Protein AF-A0A951NGR3-F1 (afdb_monomer_lite)

Structure (mmCIF, N/CA/C/O backbone):
data_AF-A0A951NGR3-F1
#
_entry.id   AF-A0A951NGR3-F1
#
loop_
_atom_site.group_PDB
_atom_site.id
_atom_site.type_symbol
_atom_site.label_atom_id
_atom_site.label_alt_id
_atom_site.label_comp_id
_atom_site.label_asym_id
_atom_site.label_entity_id
_atom_site.label_seq_id
_atom_site.pdbx_PDB_ins_code
_atom_site.Cartn_x
_atom_site.Cartn_y
_atom_site.Cartn_z
_atom_site.occupancy
_atom_site.B_iso_or_equiv
_atom_site.auth_seq_id
_atom_site.auth_comp_id
_atom_site.auth_asym_id
_atom_site.auth_atom_id
_atom_site.pdbx_PDB_model_num
ATOM 1 N N . MET A 1 1 ? -30.297 5.083 51.146 1.00 39.31 1 MET A N 1
ATOM 2 C CA . MET A 1 1 ? -30.382 5.710 49.810 1.00 39.31 1 MET A CA 1
ATOM 3 C C . MET A 1 1 ? -30.787 4.632 48.819 1.00 39.31 1 MET A C 1
ATOM 5 O O . MET A 1 1 ? -29.954 3.852 48.385 1.00 39.31 1 MET A O 1
ATOM 9 N N . THR A 1 2 ? -32.086 4.495 48.576 1.00 36.53 2 THR A N 1
ATOM 10 C CA . THR A 1 2 ? -32.673 3.501 47.672 1.00 36.53 2 THR A CA 1
ATOM 11 C C . THR A 1 2 ? -32.685 4.077 46.257 1.00 36.53 2 THR A C 1
ATOM 13 O O . THR A 1 2 ? -33.524 4.924 45.956 1.00 36.53 2 THR A O 1
ATOM 16 N N . SER A 1 3 ? -31.740 3.673 45.399 1.00 41.97 3 SER A N 1
ATOM 17 C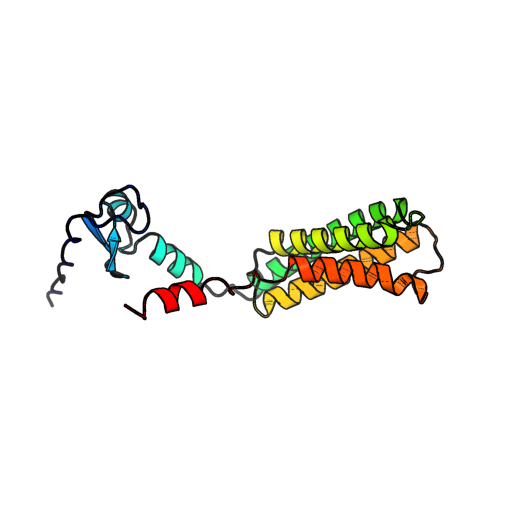 CA . SER A 1 3 ? -31.812 3.997 43.967 1.00 41.97 3 SER A CA 1
ATOM 18 C C . SER A 1 3 ? -33.031 3.317 43.362 1.00 41.97 3 SER A C 1
ATOM 20 O O . SER A 1 3 ? -33.087 2.095 43.243 1.00 41.97 3 SER A O 1
ATOM 22 N N . SER A 1 4 ? -34.005 4.143 42.996 1.00 40.91 4 SER A N 1
ATOM 23 C CA . SER A 1 4 ? -35.157 3.772 42.190 1.00 40.91 4 SER A CA 1
ATOM 24 C C . SER A 1 4 ? -34.655 3.308 40.821 1.00 40.91 4 SER A C 1
ATOM 26 O O . SER A 1 4 ? -34.171 4.114 40.025 1.00 40.91 4 SER A O 1
ATOM 28 N N . ALA A 1 5 ? -34.694 1.999 40.569 1.00 45.88 5 ALA A N 1
ATOM 29 C CA . ALA A 1 5 ? -34.447 1.443 39.248 1.00 45.88 5 ALA A CA 1
ATOM 30 C C . ALA A 1 5 ? -35.581 1.915 38.332 1.00 45.88 5 ALA A C 1
ATOM 32 O O . ALA A 1 5 ? -36.696 1.403 38.401 1.00 45.88 5 ALA A O 1
ATOM 33 N N . ALA A 1 6 ? -35.311 2.930 37.512 1.00 48.62 6 ALA A N 1
ATOM 34 C CA . ALA A 1 6 ? -36.227 3.354 36.468 1.00 48.62 6 ALA A CA 1
ATOM 35 C C . ALA A 1 6 ? -36.440 2.171 35.512 1.00 48.62 6 ALA A C 1
ATOM 37 O O . ALA A 1 6 ? -35.547 1.799 34.748 1.00 48.62 6 ALA A O 1
ATOM 38 N N . SER A 1 7 ? -37.611 1.542 35.601 1.00 51.31 7 SER A N 1
ATOM 39 C CA . SER A 1 7 ? -38.035 0.486 34.695 1.00 51.31 7 SER A CA 1
ATOM 40 C C . SER A 1 7 ? -38.104 1.066 33.285 1.00 51.31 7 SER A C 1
ATOM 42 O O . SER A 1 7 ? -38.897 1.958 32.984 1.00 51.31 7 SER A O 1
ATOM 44 N N . THR A 1 8 ? -37.214 0.594 32.414 1.00 56.66 8 THR A N 1
ATOM 45 C CA . THR A 1 8 ? -37.262 0.951 30.995 1.00 56.66 8 THR A CA 1
ATOM 46 C C . THR A 1 8 ? -38.559 0.377 30.420 1.00 56.66 8 THR A C 1
ATOM 48 O O . THR A 1 8 ? -38.853 -0.795 30.667 1.00 56.66 8 THR A O 1
ATOM 51 N N . PRO A 1 9 ? -39.373 1.173 29.704 1.00 59.56 9 PRO A N 1
ATOM 52 C CA . PRO A 1 9 ? -40.623 0.678 29.149 1.00 59.56 9 PRO A CA 1
ATOM 53 C C . PRO A 1 9 ? -40.347 -0.429 28.120 1.00 59.56 9 PRO A C 1
ATOM 55 O O . PRO A 1 9 ? -39.363 -0.333 27.372 1.00 59.56 9 PRO A O 1
ATOM 58 N N . PRO A 1 10 ? -41.212 -1.458 28.046 1.00 63.34 10 PRO A N 1
ATOM 59 C CA . PRO A 1 10 ? -41.051 -2.544 27.090 1.00 63.34 10 PRO A CA 1
ATOM 60 C C . PRO A 1 10 ? -41.032 -2.017 25.650 1.00 63.34 10 PRO A C 1
ATOM 62 O O . PRO A 1 10 ? -41.584 -0.959 25.325 1.00 63.34 10 PRO A O 1
ATOM 65 N N . ALA A 1 11 ? -40.363 -2.756 24.764 1.00 62.75 11 ALA A N 1
ATOM 66 C CA . ALA A 1 11 ? -40.365 -2.432 23.344 1.00 62.75 11 ALA A CA 1
ATOM 67 C C . ALA A 1 11 ? -41.800 -2.495 22.785 1.00 62.75 11 ALA A C 1
ATOM 69 O O . ALA A 1 11 ? -42.576 -3.370 23.157 1.00 62.75 11 ALA A O 1
ATOM 70 N N . ALA A 1 12 ? -42.152 -1.561 21.895 1.00 67.50 12 ALA A N 1
ATOM 71 C CA . ALA A 1 12 ? -43.480 -1.518 21.286 1.00 67.50 12 ALA A CA 1
ATOM 72 C C . ALA A 1 12 ? -43.724 -2.756 20.409 1.00 67.50 12 ALA A C 1
ATOM 74 O O . ALA A 1 12 ? -42.799 -3.230 19.730 1.00 67.50 12 ALA A O 1
ATOM 75 N N . ASP A 1 13 ? -44.968 -3.239 20.397 1.00 59.00 13 ASP A N 1
ATOM 76 C CA . ASP A 1 13 ? -45.372 -4.409 19.620 1.00 59.00 13 ASP A CA 1
ATOM 77 C C . ASP A 1 13 ? -44.996 -4.257 18.139 1.00 59.00 13 ASP A C 1
ATOM 79 O O . ASP A 1 13 ? -45.254 -3.241 17.496 1.00 59.00 13 ASP A O 1
ATOM 83 N N . GLY A 1 14 ? -44.330 -5.281 17.600 1.00 70.62 14 GLY A N 1
ATOM 84 C CA . GLY A 1 14 ? -43.895 -5.331 16.199 1.00 70.62 14 GLY A CA 1
ATOM 85 C C . GLY A 1 14 ? -42.493 -4.779 15.913 1.00 70.62 14 GLY A C 1
ATOM 86 O O . GLY A 1 14 ? -41.993 -4.957 14.800 1.00 70.62 14 GLY A O 1
ATOM 87 N N . THR A 1 15 ? -41.802 -4.185 16.891 1.00 83.19 15 THR A N 1
ATOM 88 C CA . THR A 1 15 ? -40.422 -3.713 16.685 1.00 83.19 15 THR A CA 1
ATOM 89 C C . THR A 1 15 ? -39.418 -4.870 16.557 1.00 83.19 15 THR A C 1
ATOM 91 O O . THR A 1 15 ? -39.519 -5.909 17.216 1.00 83.19 15 THR A O 1
ATOM 94 N N . ARG A 1 16 ? -38.436 -4.720 15.657 1.00 88.31 16 ARG A N 1
ATOM 95 C CA . ARG A 1 16 ? -37.359 -5.702 15.430 1.00 88.31 16 ARG A CA 1
ATOM 96 C C . ARG A 1 16 ? -36.104 -5.320 16.196 1.00 88.31 16 ARG A C 1
ATOM 98 O O . ARG A 1 16 ? -35.860 -4.145 16.461 1.00 88.31 16 ARG A O 1
ATOM 105 N N . CYS A 1 17 ? -35.297 -6.315 16.545 1.00 87.00 17 CYS A N 1
ATOM 106 C CA . CYS A 1 17 ? -34.021 -6.057 17.198 1.00 87.00 17 CYS A CA 1
ATOM 107 C C . CYS A 1 17 ? -33.062 -5.330 16.246 1.00 87.00 17 CYS A C 1
ATOM 109 O O . CYS A 1 17 ? -32.887 -5.732 15.098 1.00 87.00 17 CYS A O 1
ATOM 111 N N . ALA A 1 18 ? -32.401 -4.287 16.751 1.00 84.19 18 ALA A N 1
ATOM 112 C CA . ALA A 1 18 ? -31.453 -3.488 15.980 1.00 84.19 18 ALA A CA 1
ATOM 113 C C . ALA A 1 18 ? -30.183 -4.263 15.572 1.00 84.19 18 ALA A C 1
ATOM 115 O O . ALA A 1 18 ? -29.550 -3.910 14.582 1.00 84.19 18 ALA A O 1
ATOM 116 N N . VAL A 1 19 ? -29.803 -5.295 16.336 1.00 83.81 19 VAL A N 1
ATOM 117 C CA . VAL A 1 19 ? -28.656 -6.180 16.047 1.00 83.81 19 VAL A CA 1
ATOM 118 C C . VAL A 1 19 ? -29.090 -7.400 15.230 1.00 83.81 19 VAL A C 1
ATOM 120 O O . VAL A 1 19 ? -28.362 -7.853 14.352 1.00 83.81 19 VAL A O 1
ATOM 123 N N . HIS A 1 20 ? -30.304 -7.899 15.478 1.00 88.06 20 HIS A N 1
ATOM 124 C CA . HIS A 1 20 ? -30.860 -9.103 14.862 1.00 88.06 20 HIS A CA 1
ATOM 125 C C . HIS A 1 20 ? -32.216 -8.801 14.192 1.00 88.06 20 HIS A C 1
ATOM 127 O O . HIS A 1 20 ? -33.257 -9.106 14.779 1.00 88.06 20 HIS A O 1
ATOM 133 N N . PRO A 1 21 ? -32.245 -8.256 12.958 1.00 84.69 21 PRO A N 1
ATOM 134 C CA . PRO A 1 21 ? -33.471 -7.746 12.325 1.00 84.69 21 PRO A CA 1
ATOM 135 C C . PRO A 1 21 ? -34.574 -8.795 12.138 1.00 84.69 21 PRO A C 1
ATOM 137 O O . PRO A 1 21 ? -35.759 -8.474 12.098 1.00 84.69 21 PRO A O 1
ATOM 140 N N . VAL A 1 22 ? -34.194 -10.071 12.054 1.00 89.94 22 VAL A N 1
ATOM 141 C CA . VAL A 1 22 ? -35.126 -11.198 11.901 1.00 89.94 22 VAL A CA 1
ATOM 142 C C . VAL A 1 22 ? -35.882 -11.492 13.207 1.00 89.94 22 VAL A C 1
ATOM 144 O O . VAL A 1 22 ? -36.975 -12.056 13.193 1.00 89.94 22 VAL A O 1
ATOM 147 N N . ARG A 1 23 ? -35.352 -11.070 14.361 1.00 88.00 23 ARG A N 1
ATOM 148 C CA . ARG A 1 23 ? -35.912 -11.360 15.687 1.00 88.00 23 ARG A CA 1
ATOM 149 C C . ARG A 1 23 ? -36.772 -10.198 16.187 1.00 88.00 23 ARG A C 1
ATOM 151 O O . ARG A 1 23 ? -36.458 -9.030 15.954 1.00 88.00 23 ARG A O 1
ATOM 158 N N . ARG A 1 24 ? -37.869 -10.517 16.880 1.00 88.06 24 ARG A N 1
ATOM 159 C CA . ARG A 1 24 ? -38.702 -9.510 17.557 1.00 88.06 24 ARG A CA 1
ATOM 160 C C . ARG A 1 24 ? -37.956 -8.943 18.764 1.00 88.06 24 ARG A C 1
ATOM 162 O O . ARG A 1 24 ? -37.211 -9.665 19.432 1.00 88.06 24 ARG A O 1
ATOM 169 N N . ALA A 1 25 ? -38.123 -7.650 18.997 1.00 88.12 25 ALA A N 1
ATOM 170 C CA . ALA A 1 25 ? -37.615 -6.998 20.186 1.00 88.12 25 ALA A CA 1
ATOM 171 C C . ALA A 1 25 ? -38.517 -7.320 21.380 1.00 88.12 25 ALA A C 1
ATOM 173 O O . ALA A 1 25 ? -39.731 -7.408 21.233 1.00 88.12 25 ALA A O 1
ATOM 174 N N . VAL A 1 26 ? -37.902 -7.516 22.540 1.00 87.38 26 VAL A N 1
ATOM 175 C CA . VAL A 1 26 ? -38.592 -7.781 23.814 1.00 87.38 26 VAL A CA 1
ATOM 176 C C . VAL A 1 26 ? -38.274 -6.713 24.857 1.00 87.38 26 VAL A C 1
ATOM 178 O O . VAL A 1 26 ? -39.003 -6.570 25.828 1.00 87.38 26 VAL A O 1
ATOM 181 N N . ASP A 1 27 ? -37.198 -5.953 24.647 1.00 84.44 27 ASP A N 1
ATOM 182 C CA . ASP A 1 27 ? -36.701 -4.944 25.577 1.00 84.44 27 ASP A CA 1
ATOM 183 C C . ASP A 1 27 ? -35.951 -3.834 24.810 1.00 84.44 27 ASP A C 1
ATOM 185 O O . ASP A 1 27 ? -35.776 -3.911 23.584 1.00 84.44 27 ASP A O 1
ATOM 189 N N . ARG A 1 28 ? -35.493 -2.793 25.508 1.00 84.12 28 ARG A N 1
ATOM 190 C CA . ARG A 1 28 ? -34.655 -1.719 24.967 1.00 84.12 28 ARG A CA 1
ATOM 191 C C . ARG A 1 28 ? -33.300 -1.658 25.661 1.00 84.12 28 ARG A C 1
ATOM 193 O O . ARG A 1 28 ? -33.139 -1.982 26.828 1.00 84.12 28 ARG A O 1
ATOM 200 N N . CYS A 1 29 ? -32.283 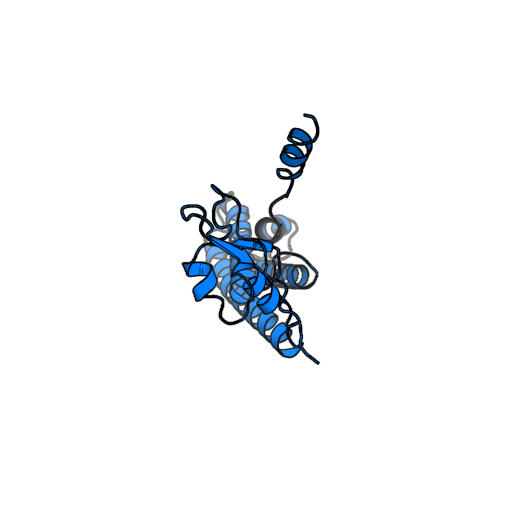-1.240 24.915 1.00 83.06 29 CYS A N 1
ATOM 201 C CA . CYS A 1 29 ? -30.948 -1.048 25.462 1.00 83.06 29 CYS A CA 1
ATOM 202 C C . CYS A 1 29 ? -30.938 0.120 26.463 1.00 83.06 29 CYS A C 1
ATOM 204 O O . CYS A 1 29 ? -31.240 1.232 26.039 1.00 83.06 29 CYS A O 1
ATOM 206 N N . PRO A 1 30 ? -30.520 -0.059 27.728 1.00 80.31 30 PRO A N 1
ATOM 207 C CA . PRO A 1 30 ? -30.495 1.023 28.715 1.00 80.31 30 PRO A CA 1
ATOM 208 C C . PRO A 1 30 ? -29.482 2.127 28.369 1.00 80.31 30 PRO A C 1
ATOM 210 O O . PRO A 1 30 ? -29.602 3.241 28.861 1.00 80.31 30 PRO A O 1
ATOM 213 N N . VAL A 1 31 ? -28.505 1.849 27.493 1.00 80.56 31 VAL A N 1
ATOM 214 C CA . VAL A 1 31 ? -27.468 2.816 27.085 1.00 80.56 31 VAL A CA 1
ATOM 215 C C . VAL A 1 31 ? -27.904 3.681 25.897 1.00 80.56 31 VAL A C 1
ATOM 217 O O . VAL A 1 31 ? -27.655 4.880 25.875 1.00 80.56 31 VAL A O 1
ATOM 220 N N . CYS A 1 32 ? -28.529 3.090 24.873 1.00 81.44 32 CYS A N 1
ATOM 221 C CA . CYS A 1 32 ? -28.865 3.801 23.626 1.00 81.44 32 CYS A CA 1
ATOM 222 C C . CYS A 1 32 ? -30.340 3.717 23.215 1.00 81.44 32 CYS A C 1
ATOM 224 O O . CYS A 1 32 ? -30.692 4.129 22.111 1.00 81.44 32 CYS A O 1
ATOM 226 N N . ASN A 1 33 ? -31.187 3.139 24.066 1.00 81.94 33 ASN A N 1
ATOM 227 C CA . ASN A 1 33 ? -32.631 2.967 23.890 1.00 81.94 33 ASN A CA 1
ATOM 228 C C . ASN A 1 33 ? -33.062 2.198 22.622 1.00 81.94 33 ASN A C 1
ATOM 230 O O . ASN A 1 33 ? -34.227 2.228 22.227 1.00 81.94 33 ASN A O 1
ATOM 234 N N . ARG A 1 34 ? -32.137 1.494 21.955 1.00 85.38 34 ARG A N 1
ATOM 235 C CA . ARG A 1 34 ? -32.447 0.686 20.765 1.00 85.38 34 ARG A CA 1
ATOM 236 C C . ARG A 1 34 ? -33.194 -0.602 21.131 1.00 85.38 34 ARG A C 1
ATOM 238 O O . ARG A 1 34 ? -32.864 -1.200 22.155 1.00 85.38 34 ARG A O 1
ATOM 245 N N . PRO A 1 35 ? -34.120 -1.080 20.283 1.00 87.06 35 PRO A N 1
ATOM 246 C CA . PRO A 1 35 ? -34.832 -2.337 20.507 1.00 87.06 35 PRO A CA 1
ATOM 247 C C . PRO A 1 35 ? -33.884 -3.549 20.454 1.00 87.06 35 PRO A C 1
ATOM 249 O O . PRO A 1 35 ? -33.082 -3.685 19.522 1.00 87.06 35 PRO A O 1
ATOM 252 N N . ARG A 1 36 ? -33.994 -4.450 21.436 1.00 86.12 36 ARG A N 1
ATOM 253 C CA . ARG A 1 36 ? -33.171 -5.663 21.601 1.00 86.12 36 ARG A CA 1
ATOM 254 C C . ARG A 1 36 ? -34.036 -6.919 21.712 1.00 86.12 36 ARG A C 1
ATOM 256 O O . ARG A 1 36 ? -35.125 -6.888 22.281 1.00 86.12 36 ARG A O 1
ATOM 263 N N . CYS A 1 37 ? -33.574 -8.024 21.127 1.00 90.19 37 CYS A N 1
ATOM 264 C CA . CYS A 1 37 ? -34.208 -9.335 21.293 1.00 90.19 37 CYS A CA 1
ATOM 265 C C . CYS A 1 37 ? -33.704 -10.011 22.576 1.00 90.19 37 CYS A C 1
ATOM 267 O O . CYS A 1 37 ? -32.672 -9.616 23.111 1.00 90.19 37 CYS A O 1
ATOM 269 N N . ALA A 1 38 ? -34.402 -11.051 23.042 1.00 86.44 38 ALA A N 1
ATOM 270 C CA . ALA A 1 38 ? -34.060 -11.745 24.289 1.00 86.44 38 ALA A CA 1
ATOM 271 C C . ALA A 1 38 ? -32.611 -12.264 24.312 1.00 86.44 38 ALA A C 1
ATOM 273 O O . ALA A 1 38 ? -31.934 -12.144 25.324 1.00 86.44 38 ALA A O 1
ATOM 274 N N . ALA A 1 39 ? -32.112 -12.764 23.177 1.00 86.31 39 ALA A N 1
ATOM 275 C CA . ALA A 1 39 ? -30.729 -13.229 23.059 1.00 86.31 39 ALA A CA 1
ATOM 276 C C . ALA A 1 39 ? -29.703 -12.088 23.215 1.00 86.31 39 ALA A C 1
ATOM 278 O O . ALA A 1 39 ? -28.766 -12.218 23.989 1.00 86.31 39 ALA A O 1
ATOM 279 N N . ASP A 1 40 ? -29.923 -10.941 22.557 1.00 82.38 40 ASP A N 1
ATOM 280 C CA . ASP A 1 40 ? -29.051 -9.755 22.691 1.00 82.38 40 ASP A CA 1
ATOM 281 C C . ASP A 1 40 ? -29.115 -9.161 24.111 1.00 82.38 40 ASP A C 1
ATOM 283 O O . ASP A 1 40 ? -28.146 -8.586 24.593 1.00 82.38 40 ASP A O 1
ATOM 287 N N . ALA A 1 41 ? -30.245 -9.319 24.809 1.00 82.19 41 ALA A N 1
ATOM 288 C CA . ALA A 1 41 ? -30.372 -8.931 26.212 1.00 82.19 41 ALA A CA 1
ATOM 289 C C . ALA A 1 41 ? -29.580 -9.859 27.154 1.00 82.19 41 ALA A C 1
ATOM 291 O O . ALA A 1 41 ? -28.987 -9.375 28.113 1.00 82.19 41 ALA A O 1
ATOM 292 N N . GLN A 1 42 ? -29.553 -11.168 26.877 1.00 81.94 42 GLN A N 1
ATOM 293 C CA . GLN A 1 42 ? -28.840 -12.167 27.684 1.00 81.94 42 GLN A CA 1
ATOM 294 C C . GLN A 1 42 ? -27.319 -12.121 27.493 1.00 81.94 42 GLN A C 1
ATOM 296 O O . GLN A 1 42 ? -26.577 -12.291 28.455 1.00 81.94 42 GLN A O 1
ATOM 301 N N . GLU A 1 43 ? -26.850 -11.867 26.270 1.00 74.75 43 GLU A N 1
ATOM 302 C CA . GLU A 1 43 ? -25.416 -11.755 25.960 1.00 74.75 43 GLU A CA 1
ATOM 303 C C . GLU A 1 43 ? -24.795 -10.454 26.507 1.00 74.75 43 GLU A C 1
ATOM 305 O O . GLU A 1 43 ? -23.585 -10.357 26.709 1.00 74.75 43 GLU A O 1
ATOM 310 N N . ALA A 1 44 ? -25.620 -9.446 26.792 1.00 67.31 44 ALA A N 1
ATOM 311 C CA . ALA A 1 44 ? -25.210 -8.139 27.287 1.00 67.31 44 ALA A CA 1
ATOM 312 C C . ALA A 1 44 ? -25.028 -8.090 28.818 1.00 67.31 44 ALA A C 1
ATOM 314 O O . ALA A 1 44 ? -25.680 -7.300 29.504 1.00 67.31 44 ALA A O 1
ATOM 315 N N . THR A 1 45 ? -24.092 -8.870 29.365 1.00 60.00 45 THR A N 1
ATOM 316 C CA . THR A 1 45 ? -23.776 -8.913 30.813 1.00 60.00 45 THR A CA 1
ATOM 317 C C . THR A 1 45 ? -23.354 -7.564 31.422 1.00 60.00 45 THR A C 1
ATOM 319 O O . THR A 1 45 ? -23.449 -7.393 32.633 1.00 60.00 45 THR A O 1
ATOM 322 N N . GLY A 1 46 ? -22.955 -6.580 30.607 1.00 62.59 46 GLY A N 1
ATOM 323 C CA . GLY A 1 46 ? -22.603 -5.211 31.025 1.00 62.59 46 GLY A CA 1
ATOM 324 C C . GLY A 1 46 ? -23.682 -4.144 30.782 1.00 62.59 46 GLY A C 1
ATOM 325 O O . GLY A 1 46 ? -23.379 -2.955 30.775 1.00 62.59 46 GLY A O 1
ATOM 326 N N . GLY A 1 47 ? -24.929 -4.530 30.496 1.00 66.19 47 GLY A N 1
ATOM 327 C CA . GLY A 1 47 ? -26.056 -3.604 30.314 1.00 66.19 47 GLY A CA 1
ATOM 328 C C . GLY A 1 47 ? -26.182 -2.976 28.914 1.00 66.19 47 GLY A C 1
ATOM 329 O O . GLY A 1 47 ? -27.294 -2.710 28.462 1.00 66.19 47 GLY A O 1
ATOM 330 N N . GLY A 1 48 ? -25.102 -2.801 28.150 1.00 72.69 48 GLY A N 1
ATOM 331 C CA . GLY A 1 48 ? -25.145 -2.266 26.774 1.00 72.69 48 GLY A CA 1
ATOM 332 C C . GLY A 1 48 ? -25.405 -3.321 25.686 1.00 72.69 48 GLY A C 1
ATOM 333 O O . GLY A 1 48 ? -25.006 -4.467 25.833 1.00 72.69 48 GLY A O 1
ATOM 334 N N . CYS A 1 49 ? -26.049 -2.957 24.567 1.00 80.19 49 CYS A N 1
ATOM 335 C CA . CYS A 1 49 ? -26.187 -3.854 23.401 1.00 80.19 49 CYS A CA 1
ATOM 336 C C . CYS A 1 49 ? -24.860 -3.998 22.638 1.00 80.19 49 CYS A C 1
ATOM 338 O O . CYS A 1 49 ? -23.975 -3.154 22.786 1.00 80.19 49 CYS A O 1
ATOM 340 N N . ALA A 1 50 ? -24.745 -4.991 21.749 1.00 76.62 50 ALA A N 1
ATOM 341 C CA . ALA A 1 50 ? -23.522 -5.240 20.972 1.00 76.62 50 ALA A CA 1
ATOM 342 C C . ALA A 1 50 ? -22.992 -4.002 20.209 1.00 76.62 50 ALA A C 1
ATOM 344 O O . ALA A 1 50 ? -21.790 -3.851 19.997 1.00 76.62 50 ALA A O 1
ATOM 345 N N . VAL A 1 51 ? -23.875 -3.076 19.814 1.00 73.81 51 VAL A N 1
ATOM 346 C CA . VAL A 1 51 ? -23.484 -1.811 19.161 1.00 73.81 51 VAL A CA 1
ATOM 347 C C . VAL A 1 51 ? -22.832 -0.830 20.140 1.00 73.81 51 VAL A C 1
ATOM 349 O O . VAL A 1 51 ? -21.883 -0.145 19.766 1.00 73.81 51 VAL A O 1
ATOM 352 N N . CYS A 1 52 ? -23.335 -0.748 21.373 1.00 73.75 52 CYS A N 1
ATOM 353 C CA . CYS A 1 52 ? -22.727 0.050 22.438 1.00 73.75 52 CYS A CA 1
ATOM 354 C C . CYS A 1 52 ? -21.388 -0.552 22.856 1.00 73.75 52 CYS A C 1
ATOM 356 O O . CYS A 1 52 ? -20.392 0.158 22.869 1.00 73.75 52 CYS A O 1
ATOM 358 N N . GLN A 1 53 ? -21.336 -1.872 23.046 1.00 72.50 53 GLN A N 1
ATOM 359 C CA . GLN A 1 53 ? -20.100 -2.564 23.414 1.00 72.50 53 GLN A CA 1
ATOM 360 C C . GLN A 1 53 ? -18.989 -2.359 22.373 1.00 72.50 53 GLN A C 1
ATOM 362 O O . GLN A 1 53 ? -17.850 -2.099 22.741 1.00 72.50 53 GLN A O 1
ATOM 367 N N . ARG A 1 54 ? -19.313 -2.358 21.068 1.00 65.00 54 ARG A N 1
ATOM 368 C CA . ARG A 1 54 ? -18.335 -2.023 20.013 1.00 65.00 54 ARG A CA 1
ATOM 369 C C . ARG A 1 54 ? -17.824 -0.581 20.068 1.00 65.00 54 ARG A C 1
ATOM 371 O O . ARG A 1 54 ? -16.728 -0.319 19.577 1.00 65.00 54 ARG A O 1
ATOM 378 N N . ARG A 1 55 ? -18.616 0.361 20.591 1.00 59.16 55 ARG A N 1
ATOM 379 C CA . ARG A 1 55 ? -18.178 1.753 20.777 1.00 59.16 55 ARG A CA 1
ATOM 380 C C . ARG A 1 55 ? -17.257 1.887 21.982 1.00 59.16 55 ARG A C 1
ATOM 382 O O . ARG A 1 55 ? -16.252 2.576 21.863 1.00 59.16 55 ARG A O 1
ATOM 389 N N . ASP A 1 56 ? -17.553 1.180 23.067 1.00 53.72 56 ASP A N 1
ATOM 390 C CA . ASP A 1 56 ? -16.751 1.222 24.293 1.00 53.72 56 ASP A CA 1
ATOM 391 C C . ASP A 1 56 ? -15.397 0.509 24.114 1.00 53.72 56 ASP A C 1
ATOM 393 O O . ASP A 1 56 ? -14.379 0.972 24.617 1.00 53.72 56 ASP A O 1
ATOM 397 N N . THR A 1 57 ? -15.320 -0.529 23.270 1.00 53.72 57 THR A N 1
ATOM 398 C CA . THR A 1 57 ? -14.031 -1.114 22.840 1.00 53.72 57 THR A CA 1
ATOM 399 C C . THR A 1 57 ? -13.217 -0.207 21.901 1.00 53.72 57 THR A C 1
ATOM 401 O O . THR A 1 57 ? -12.110 -0.561 21.506 1.00 53.72 57 THR A O 1
ATOM 404 N N . GLY A 1 58 ? -13.766 0.938 21.478 1.00 48.94 58 GLY A N 1
ATOM 405 C CA . GLY A 1 58 ? -13.157 1.860 20.516 1.00 48.94 58 GLY A CA 1
ATOM 406 C C . GLY A 1 58 ? -12.485 3.094 21.125 1.00 48.94 58 GLY A C 1
ATOM 407 O O . GLY A 1 58 ? -11.968 3.915 20.369 1.00 48.94 58 GLY A O 1
ATOM 408 N N . THR A 1 59 ? -12.503 3.259 22.452 1.00 47.91 59 THR A N 1
ATOM 409 C CA . THR A 1 59 ? -12.040 4.487 23.129 1.00 47.91 59 THR A CA 1
ATOM 410 C C . THR A 1 59 ? -10.728 4.354 23.896 1.00 47.91 59 THR A C 1
ATOM 412 O O . THR A 1 59 ? -10.306 5.319 24.528 1.00 47.91 59 THR A O 1
ATOM 415 N N . GLU A 1 60 ? -10.033 3.218 23.823 1.00 46.06 60 GLU A N 1
ATOM 416 C CA . GLU A 1 60 ? -8.641 3.167 24.278 1.00 46.06 60 GLU A CA 1
ATOM 417 C C . GLU A 1 60 ? -7.744 3.749 23.188 1.00 46.06 60 GLU A C 1
ATOM 419 O O . GLU A 1 60 ? -7.445 3.125 22.166 1.00 46.06 60 GLU A O 1
ATOM 424 N N . GLN A 1 61 ? -7.362 5.008 23.385 1.00 53.19 61 GLN A N 1
ATOM 425 C CA . GLN A 1 61 ? -6.400 5.690 22.537 1.00 53.19 61 GLN A CA 1
ATOM 426 C C . GLN A 1 61 ? -5.093 4.881 22.588 1.00 53.19 61 GLN A C 1
ATOM 428 O O . GLN A 1 61 ? -4.519 4.741 23.670 1.00 53.19 61 GLN A O 1
ATOM 433 N N . PRO A 1 62 ? -4.644 4.279 21.469 1.00 58.72 62 PRO A N 1
ATOM 434 C CA . PRO A 1 62 ? -3.503 3.378 21.497 1.00 58.72 62 PRO A CA 1
ATOM 435 C C . PRO A 1 62 ? -2.290 4.126 22.044 1.00 58.72 62 PRO A C 1
ATOM 437 O O . PRO A 1 62 ? -2.006 5.249 21.620 1.00 58.72 62 PRO A O 1
ATOM 440 N N . SER A 1 63 ? -1.583 3.504 22.987 1.00 69.81 63 SER A N 1
ATOM 441 C CA . SER A 1 63 ? -0.340 4.059 23.518 1.00 69.81 63 SER A CA 1
ATOM 442 C C . SER A 1 63 ? 0.634 4.359 22.371 1.00 69.81 63 SER A C 1
ATOM 444 O O . SER A 1 63 ? 0.614 3.699 21.327 1.00 69.81 63 SER A O 1
ATOM 446 N N . GLY A 1 64 ? 1.511 5.353 22.549 1.00 73.62 64 GLY A N 1
ATOM 447 C CA . GLY A 1 64 ? 2.472 5.741 21.507 1.00 73.62 64 GLY A CA 1
ATOM 448 C C . GLY A 1 64 ? 3.303 4.559 20.988 1.00 73.62 64 GLY A C 1
ATOM 449 O O . GLY A 1 64 ? 3.540 4.454 19.787 1.00 73.62 64 GLY A O 1
ATOM 450 N N . VAL A 1 65 ? 3.649 3.614 21.868 1.00 81.19 65 VAL A N 1
ATOM 451 C CA . VAL A 1 65 ? 4.373 2.377 21.529 1.00 81.19 65 VAL A CA 1
ATOM 452 C C . VAL A 1 65 ? 3.554 1.473 20.600 1.00 81.19 65 VAL A C 1
ATOM 454 O O . VAL A 1 65 ? 4.069 1.027 19.577 1.00 81.19 65 VAL A O 1
ATOM 457 N N . ALA A 1 66 ? 2.265 1.267 20.890 1.00 81.56 66 ALA A N 1
ATOM 458 C CA . ALA A 1 66 ? 1.377 0.474 20.039 1.00 81.56 66 ALA A CA 1
ATOM 459 C C . ALA A 1 66 ? 1.170 1.118 18.657 1.00 81.56 66 ALA A C 1
ATOM 461 O O . ALA A 1 66 ? 0.978 0.423 17.658 1.00 81.56 66 ALA A O 1
ATOM 462 N N . LEU A 1 67 ? 1.222 2.451 18.577 1.00 82.81 67 LEU A N 1
ATOM 463 C CA . LEU A 1 67 ? 1.145 3.178 17.311 1.00 82.81 67 LEU A CA 1
ATOM 464 C C . LEU A 1 67 ? 2.420 2.982 16.471 1.00 82.81 67 LEU A C 1
ATOM 466 O O . LEU A 1 67 ? 2.331 2.697 15.277 1.00 82.81 67 LEU A O 1
ATOM 470 N N . VAL A 1 68 ? 3.597 3.090 17.098 1.00 88.31 68 VAL A N 1
ATOM 471 C CA . VAL A 1 68 ? 4.898 2.850 16.449 1.00 88.31 68 VAL A CA 1
ATOM 472 C C . VAL A 1 68 ? 4.982 1.422 15.918 1.00 88.31 68 VAL A C 1
ATOM 474 O O . VAL A 1 68 ? 5.331 1.228 14.756 1.00 88.31 68 VAL A O 1
ATOM 477 N N . GLU A 1 69 ? 4.590 0.429 16.716 1.00 90.69 69 GLU A N 1
ATOM 478 C CA . GLU A 1 69 ? 4.576 -0.977 16.301 1.00 90.69 69 GLU A CA 1
ATOM 479 C C . GLU A 1 69 ? 3.721 -1.200 15.042 1.00 90.69 69 GLU A C 1
ATOM 481 O O . GLU A 1 69 ? 4.144 -1.886 14.108 1.00 90.69 69 GLU A O 1
ATOM 486 N N . ARG A 1 70 ? 2.543 -0.567 14.968 1.00 89.00 70 ARG A N 1
ATOM 487 C CA . ARG A 1 70 ? 1.668 -0.632 13.785 1.00 89.00 70 ARG A CA 1
ATOM 488 C C . ARG A 1 70 ? 2.319 -0.018 12.547 1.00 89.00 70 ARG A C 1
ATOM 490 O O . ARG A 1 70 ? 2.214 -0.600 11.468 1.00 89.00 70 ARG A O 1
ATOM 497 N N . TYR A 1 71 ? 3.016 1.113 12.683 1.00 91.00 71 TYR A N 1
ATOM 498 C CA . TYR A 1 71 ? 3.750 1.706 11.561 1.00 91.00 71 TYR A CA 1
ATOM 499 C C . TYR A 1 71 ? 4.919 0.841 11.105 1.00 91.00 71 TYR A C 1
ATOM 501 O O . TYR A 1 71 ? 5.086 0.660 9.904 1.00 91.00 71 TYR A O 1
ATOM 509 N N . VAL A 1 72 ? 5.694 0.275 12.034 1.00 94.19 72 VAL A N 1
ATOM 510 C CA . VAL A 1 72 ? 6.823 -0.609 11.707 1.00 94.19 72 VAL A CA 1
ATOM 511 C C . VAL A 1 72 ? 6.334 -1.844 10.955 1.00 94.19 72 VAL A C 1
ATOM 513 O O . VAL A 1 72 ? 6.881 -2.185 9.908 1.00 94.19 72 VAL A O 1
ATOM 516 N N . ARG A 1 73 ? 5.253 -2.477 11.422 1.00 93.06 73 ARG A N 1
ATOM 517 C CA . ARG A 1 73 ? 4.635 -3.611 10.722 1.00 93.06 73 ARG A CA 1
ATOM 518 C C . ARG A 1 73 ? 4.138 -3.235 9.326 1.00 93.06 73 ARG A C 1
ATOM 520 O O . ARG A 1 73 ? 4.400 -3.962 8.371 1.00 93.06 73 ARG A O 1
ATOM 527 N N . GLY A 1 74 ? 3.459 -2.093 9.200 1.00 91.50 74 GLY A N 1
ATOM 528 C CA . GLY A 1 74 ? 3.005 -1.578 7.908 1.00 91.50 74 GLY A CA 1
ATOM 529 C C . GLY A 1 74 ? 4.161 -1.284 6.947 1.00 91.50 74 GLY A C 1
ATOM 530 O O . GLY A 1 74 ? 4.087 -1.646 5.776 1.00 91.50 74 GLY A O 1
ATOM 531 N N . ALA A 1 75 ? 5.247 -0.686 7.442 1.00 93.38 75 ALA A N 1
ATOM 532 C CA . ALA A 1 75 ? 6.446 -0.379 6.667 1.00 93.38 75 ALA A CA 1
ATOM 533 C C . ALA A 1 75 ? 7.162 -1.647 6.183 1.00 93.38 75 ALA A C 1
ATOM 535 O O . ALA A 1 75 ? 7.503 -1.740 5.008 1.00 93.38 75 ALA A O 1
ATOM 536 N N . LEU A 1 76 ? 7.332 -2.649 7.052 1.00 95.88 76 LEU A N 1
ATOM 537 C CA . LEU A 1 76 ? 7.940 -3.932 6.684 1.00 95.88 76 LEU A CA 1
ATOM 538 C C . LEU A 1 76 ? 7.113 -4.676 5.630 1.00 95.88 76 LEU A C 1
ATOM 540 O O . LEU A 1 76 ? 7.671 -5.178 4.654 1.00 95.88 76 LEU A O 1
ATOM 544 N N . ALA A 1 77 ? 5.786 -4.703 5.787 1.00 95.06 77 ALA A N 1
ATOM 545 C CA . ALA A 1 77 ? 4.891 -5.301 4.800 1.00 95.06 77 ALA A CA 1
ATOM 546 C C . ALA A 1 77 ? 4.965 -4.569 3.449 1.00 95.06 77 ALA A C 1
ATOM 548 O O . ALA A 1 77 ? 5.064 -5.209 2.402 1.00 95.06 77 ALA A O 1
ATOM 549 N N . ALA A 1 78 ? 4.971 -3.232 3.470 1.00 94.50 78 ALA A N 1
ATOM 550 C CA . ALA A 1 78 ? 5.119 -2.411 2.272 1.00 94.50 78 ALA A CA 1
ATOM 551 C C . ALA A 1 78 ? 6.447 -2.686 1.556 1.00 94.50 78 ALA A C 1
ATOM 553 O O . ALA A 1 78 ? 6.462 -2.902 0.346 1.00 94.50 78 ALA A O 1
ATOM 554 N N . TYR A 1 79 ? 7.548 -2.712 2.308 1.00 95.94 79 TYR A N 1
ATOM 555 C CA . TYR A 1 79 ? 8.887 -2.958 1.787 1.00 95.94 79 TYR A CA 1
ATOM 556 C C . TYR A 1 79 ? 9.001 -4.334 1.122 1.00 95.94 79 TYR A C 1
ATOM 558 O O . TYR A 1 79 ? 9.445 -4.424 -0.021 1.00 95.94 79 TYR A O 1
ATOM 566 N N . ALA A 1 80 ? 8.532 -5.395 1.787 1.00 96.31 80 ALA A N 1
ATOM 567 C CA . ALA A 1 80 ? 8.571 -6.751 1.242 1.00 96.31 80 ALA A CA 1
ATOM 568 C C . ALA A 1 80 ? 7.784 -6.871 -0.074 1.00 96.31 80 ALA A C 1
ATOM 570 O O . ALA A 1 80 ? 8.290 -7.410 -1.059 1.00 96.31 80 ALA A O 1
ATOM 571 N N . VAL A 1 81 ? 6.565 -6.320 -0.118 1.00 96.25 81 VAL A N 1
ATOM 572 C CA . VAL A 1 81 ? 5.732 -6.336 -1.331 1.00 96.25 81 VAL A CA 1
ATOM 573 C C . VAL A 1 81 ? 6.337 -5.476 -2.436 1.00 96.25 81 VAL A C 1
ATOM 575 O O . VAL A 1 81 ? 6.302 -5.876 -3.595 1.00 96.25 81 VAL A O 1
ATOM 578 N N . ALA A 1 82 ? 6.927 -4.328 -2.101 1.00 94.38 82 ALA A N 1
ATOM 579 C CA . ALA A 1 82 ? 7.578 -3.467 -3.079 1.00 94.38 82 ALA A CA 1
ATOM 580 C C . ALA A 1 82 ? 8.807 -4.127 -3.722 1.00 94.38 82 ALA A C 1
ATOM 582 O O . ALA A 1 82 ? 8.976 -4.019 -4.933 1.00 94.38 82 ALA A O 1
ATOM 583 N N . LEU A 1 83 ? 9.634 -4.845 -2.951 1.00 93.69 83 LEU A N 1
ATOM 584 C CA . LEU A 1 83 ? 10.772 -5.590 -3.500 1.00 93.69 83 LEU A CA 1
ATOM 585 C C . LEU A 1 83 ? 10.319 -6.699 -4.453 1.00 93.69 83 LEU A C 1
ATOM 587 O O . LEU A 1 83 ? 10.827 -6.790 -5.569 1.00 93.69 83 LEU A O 1
ATOM 591 N N . LEU A 1 84 ? 9.333 -7.505 -4.042 1.00 94.75 84 LEU A N 1
ATOM 592 C CA . LEU A 1 84 ? 8.747 -8.539 -4.902 1.00 94.75 84 LEU A CA 1
ATOM 593 C C . LEU A 1 84 ? 8.139 -7.922 -6.167 1.00 94.75 84 LEU A C 1
ATOM 595 O O . LEU A 1 84 ? 8.366 -8.410 -7.272 1.00 94.75 84 LEU A O 1
ATOM 599 N N . GLY A 1 85 ? 7.418 -6.812 -6.010 1.00 90.06 85 GLY A N 1
ATOM 600 C CA . GLY A 1 85 ? 6.858 -6.039 -7.109 1.00 90.06 85 GLY A CA 1
ATOM 601 C C . GLY A 1 85 ? 7.917 -5.513 -8.075 1.00 90.06 85 GLY A C 1
ATOM 602 O O . GLY A 1 85 ? 7.712 -5.580 -9.281 1.00 90.06 85 GLY A O 1
ATOM 603 N N . GLY A 1 86 ? 9.064 -5.057 -7.567 1.00 87.56 86 GLY A N 1
ATOM 604 C CA . GLY A 1 86 ? 10.208 -4.624 -8.369 1.00 87.56 86 GLY A CA 1
ATOM 605 C C . GLY A 1 86 ? 10.813 -5.746 -9.211 1.00 87.56 86 GLY A C 1
ATOM 606 O O . GLY A 1 86 ? 11.061 -5.550 -10.398 1.00 87.56 86 GLY A O 1
ATOM 607 N N . VAL A 1 87 ? 10.973 -6.943 -8.634 1.00 90.62 87 VAL A N 1
ATOM 608 C CA . VAL A 1 87 ? 11.435 -8.134 -9.372 1.00 90.62 87 VAL A CA 1
ATOM 609 C C . VAL A 1 87 ? 10.459 -8.493 -10.491 1.00 90.62 87 VAL A C 1
ATOM 611 O O . VAL A 1 87 ? 10.881 -8.785 -11.605 1.00 90.62 87 VAL A O 1
ATOM 614 N N . VAL A 1 88 ? 9.152 -8.445 -10.220 1.00 87.44 88 VAL A N 1
ATOM 615 C CA . VAL A 1 88 ? 8.128 -8.689 -11.244 1.00 87.44 88 VAL A CA 1
ATOM 616 C C . VAL A 1 88 ? 8.167 -7.602 -12.316 1.00 87.44 88 VAL A C 1
ATOM 618 O O . VAL A 1 88 ? 8.138 -7.927 -13.495 1.00 87.44 88 VAL A O 1
ATOM 621 N N . ALA A 1 89 ? 8.270 -6.328 -11.930 1.00 84.00 89 ALA A N 1
ATOM 622 C CA . ALA A 1 89 ? 8.316 -5.202 -12.858 1.00 84.00 89 ALA A CA 1
ATOM 623 C C . ALA A 1 89 ? 9.502 -5.283 -13.827 1.00 84.00 89 ALA A C 1
ATOM 625 O O . ALA A 1 89 ? 9.316 -4.984 -15.005 1.00 84.00 89 ALA A O 1
ATOM 626 N N . ALA A 1 90 ? 10.669 -5.750 -13.364 1.00 85.31 90 ALA A N 1
ATOM 627 C CA . ALA A 1 90 ? 11.847 -5.962 -14.207 1.00 85.31 90 ALA A CA 1
ATOM 628 C C . ALA A 1 90 ? 11.544 -6.876 -15.411 1.00 85.31 90 ALA A C 1
ATOM 630 O O . ALA A 1 90 ? 11.941 -6.576 -16.530 1.00 85.31 90 ALA A O 1
ATOM 631 N N . GLN A 1 91 ? 10.720 -7.912 -15.222 1.00 85.50 91 GLN A N 1
ATOM 632 C CA . GLN A 1 91 ? 10.394 -8.876 -16.282 1.00 85.50 91 GLN A CA 1
ATOM 633 C C . GLN A 1 91 ? 9.522 -8.309 -17.412 1.00 85.50 91 GLN A C 1
ATOM 635 O O . GLN A 1 91 ? 9.368 -8.953 -18.448 1.00 85.50 91 GLN A O 1
ATOM 640 N N . TYR A 1 92 ? 8.923 -7.130 -17.224 1.00 78.56 92 TYR A N 1
ATOM 641 C CA . TYR A 1 92 ? 7.965 -6.553 -18.171 1.00 78.56 92 TYR A CA 1
ATOM 642 C C . TYR A 1 92 ? 8.349 -5.151 -18.668 1.00 78.56 92 TYR A C 1
ATOM 644 O O . TYR A 1 92 ? 7.514 -4.469 -19.266 1.00 78.56 92 TYR A O 1
ATOM 652 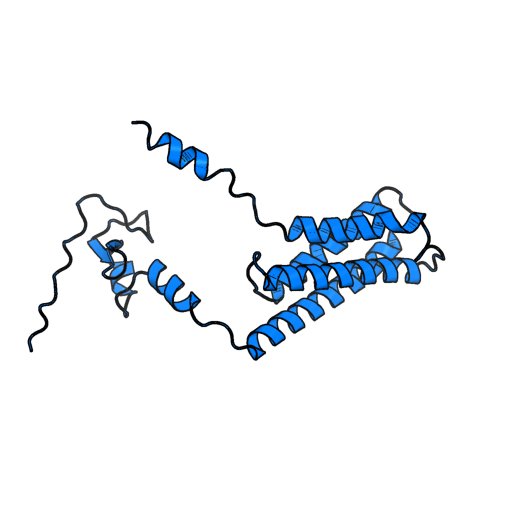N N . VAL A 1 93 ? 9.601 -4.718 -18.469 1.00 69.31 93 VAL A N 1
ATOM 653 C CA . VAL A 1 93 ? 10.081 -3.378 -18.867 1.00 69.31 93 VAL A CA 1
ATOM 654 C C . VAL A 1 93 ? 9.971 -3.148 -20.381 1.00 69.31 93 VAL A C 1
ATOM 656 O O . VAL A 1 93 ? 9.628 -2.052 -20.815 1.00 69.31 93 VAL A O 1
ATOM 659 N N . GLY A 1 94 ? 10.184 -4.186 -21.197 1.00 67.75 94 GLY A N 1
ATOM 660 C CA . GLY A 1 94 ? 10.145 -4.090 -22.662 1.00 67.75 94 GLY A CA 1
ATOM 661 C C . GLY A 1 94 ? 8.745 -4.026 -23.291 1.00 67.75 94 GLY A C 1
ATOM 662 O O . GLY A 1 94 ? 8.630 -3.841 -24.501 1.00 67.75 94 GLY A O 1
ATOM 663 N N . ALA A 1 95 ? 7.671 -4.187 -22.512 1.00 78.62 95 ALA A N 1
ATOM 664 C CA . ALA A 1 95 ? 6.309 -4.214 -23.036 1.00 78.62 95 ALA A CA 1
ATOM 665 C C . ALA A 1 95 ? 5.558 -2.912 -22.709 1.00 78.62 95 ALA A C 1
ATOM 667 O O . ALA A 1 95 ? 5.238 -2.634 -21.554 1.00 78.62 95 ALA A O 1
ATOM 668 N N . ALA A 1 96 ? 5.212 -2.139 -23.745 1.00 73.19 96 ALA A N 1
ATOM 669 C CA . ALA A 1 96 ? 4.695 -0.769 -23.620 1.00 73.19 96 ALA A CA 1
ATOM 670 C C . ALA A 1 96 ? 3.480 -0.611 -22.681 1.00 73.19 96 ALA A C 1
ATOM 672 O O . ALA A 1 96 ? 3.377 0.379 -21.966 1.00 73.19 96 ALA A O 1
ATOM 673 N N . VAL A 1 97 ? 2.565 -1.586 -22.639 1.00 75.25 97 VAL A N 1
ATOM 674 C CA . VAL A 1 97 ? 1.395 -1.545 -21.736 1.00 75.25 97 VAL A CA 1
ATOM 675 C C . VAL A 1 97 ? 1.789 -1.858 -20.287 1.00 75.25 97 VAL A C 1
ATOM 677 O O . VAL A 1 97 ? 1.296 -1.235 -19.342 1.00 75.25 97 VAL A O 1
ATOM 680 N N . PHE A 1 98 ? 2.704 -2.807 -20.095 1.00 81.31 98 PHE A N 1
ATOM 681 C CA . PHE A 1 98 ? 3.129 -3.257 -18.771 1.00 81.31 98 PHE A CA 1
ATOM 682 C C . PHE A 1 98 ? 4.094 -2.291 -18.086 1.00 81.31 98 PHE A C 1
ATOM 684 O O . PHE A 1 98 ? 4.166 -2.304 -16.855 1.00 81.31 98 PHE A O 1
ATOM 691 N N . ALA A 1 99 ? 4.733 -1.405 -18.852 1.00 78.38 99 ALA A N 1
ATOM 692 C CA . ALA A 1 99 ? 5.542 -0.305 -18.339 1.00 78.38 99 ALA A CA 1
ATOM 693 C C . ALA A 1 99 ? 4.764 0.619 -17.380 1.00 78.38 99 ALA A C 1
ATOM 695 O O . ALA A 1 99 ? 5.362 1.209 -16.486 1.00 78.38 99 ALA A O 1
ATOM 696 N N . TYR A 1 100 ? 3.435 0.716 -17.513 1.00 83.88 100 TYR A N 1
ATOM 697 C CA . TYR A 1 100 ? 2.586 1.532 -16.629 1.00 83.88 100 TYR A CA 1
ATOM 698 C C . TYR A 1 100 ? 1.706 0.687 -15.710 1.00 83.88 100 TYR A C 1
ATOM 700 O O . TYR A 1 100 ? 1.531 1.014 -14.534 1.00 83.88 100 TYR A O 1
ATOM 708 N N . LEU A 1 101 ? 1.161 -0.415 -16.234 1.00 87.75 101 LEU A N 1
ATOM 709 C CA . LEU A 1 101 ? 0.254 -1.271 -15.478 1.00 87.75 101 LEU A CA 1
ATOM 710 C C . LEU A 1 101 ? 0.966 -1.956 -14.307 1.00 87.75 101 LEU A C 1
ATOM 712 O O . LEU A 1 101 ? 0.423 -1.999 -13.205 1.00 87.75 101 LEU A O 1
ATOM 716 N N . THR A 1 102 ? 2.184 -2.460 -14.520 1.00 90.00 102 THR A N 1
ATOM 717 C CA . THR A 1 102 ? 2.908 -3.200 -13.478 1.00 90.00 102 THR A CA 1
ATOM 718 C C . THR A 1 102 ? 3.271 -2.293 -12.302 1.00 90.00 102 THR A C 1
ATOM 720 O O . THR A 1 102 ? 2.884 -2.627 -11.182 1.00 90.00 102 THR A O 1
ATOM 723 N N . PRO A 1 103 ? 3.886 -1.107 -12.503 1.00 90.31 103 PRO A N 1
ATOM 724 C CA . PRO A 1 103 ? 4.125 -0.163 -11.410 1.00 90.31 103 PRO A CA 1
ATOM 725 C C . PRO A 1 103 ? 2.849 0.247 -10.672 1.00 90.31 103 PRO A C 1
ATOM 727 O O . PRO A 1 103 ? 2.847 0.315 -9.444 1.00 90.31 103 PRO A O 1
ATOM 730 N N . PHE A 1 104 ? 1.743 0.462 -11.394 1.00 93.25 104 PHE A N 1
ATOM 731 C CA . PHE A 1 104 ? 0.451 0.767 -10.781 1.00 93.25 104 PHE A CA 1
ATOM 732 C C . PHE A 1 104 ? -0.031 -0.356 -9.855 1.00 93.25 104 PHE A C 1
ATOM 734 O O . PHE A 1 104 ? -0.384 -0.097 -8.702 1.00 93.25 104 PHE A O 1
ATOM 741 N N . VAL A 1 105 ? -0.009 -1.605 -10.328 1.00 94.06 105 VAL A N 1
ATOM 742 C CA . VAL A 1 105 ? -0.406 -2.777 -9.533 1.00 94.06 105 VAL A CA 1
ATOM 743 C C . VAL A 1 105 ? 0.510 -2.949 -8.322 1.00 94.06 105 VAL A C 1
ATOM 745 O O . VAL A 1 105 ? 0.008 -3.186 -7.224 1.00 94.06 105 VAL A O 1
ATOM 748 N N . VAL A 1 106 ? 1.824 -2.759 -8.484 1.00 94.19 106 VAL A N 1
ATOM 749 C CA . VAL A 1 106 ? 2.779 -2.759 -7.364 1.00 94.19 106 VAL A CA 1
ATOM 750 C C . VAL A 1 106 ? 2.366 -1.722 -6.322 1.00 94.19 106 VAL A C 1
ATOM 752 O O . VAL A 1 106 ? 2.212 -2.068 -5.155 1.00 94.19 106 VAL A O 1
ATOM 755 N N . GLY A 1 107 ? 2.070 -0.488 -6.736 1.00 93.56 107 GLY A N 1
ATOM 756 C CA . GLY A 1 107 ? 1.579 0.558 -5.840 1.00 93.56 107 GLY A CA 1
ATOM 757 C C . GLY A 1 107 ? 0.307 0.172 -5.075 1.00 93.56 107 GLY A C 1
ATOM 758 O O . GLY A 1 107 ? 0.237 0.349 -3.856 1.00 93.56 107 GLY A O 1
ATOM 759 N N . VAL A 1 108 ? -0.687 -0.404 -5.760 1.00 94.94 108 VAL A N 1
ATOM 760 C CA . VAL A 1 10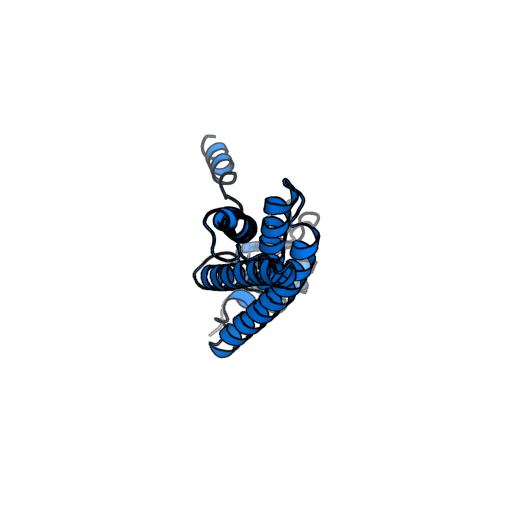8 ? -1.929 -0.883 -5.126 1.00 94.94 108 VAL A CA 1
ATOM 761 C C . VAL A 1 108 ? -1.636 -1.958 -4.077 1.00 94.94 108 VAL A C 1
ATOM 763 O O . VAL A 1 108 ? -2.113 -1.858 -2.946 1.00 94.94 108 VAL A O 1
ATOM 766 N N . LEU A 1 109 ? -0.839 -2.971 -4.424 1.00 95.50 109 LEU A N 1
ATOM 767 C CA . LEU A 1 109 ? -0.536 -4.093 -3.534 1.00 95.50 109 LEU A CA 1
ATOM 768 C C . LEU A 1 109 ? 0.308 -3.662 -2.333 1.00 95.50 109 LEU A C 1
ATOM 770 O O . LEU A 1 109 ? 0.021 -4.071 -1.207 1.00 95.50 109 LEU A O 1
ATOM 774 N N . THR A 1 110 ? 1.297 -2.791 -2.539 1.00 95.00 110 THR A N 1
ATOM 775 C CA . THR A 1 110 ? 2.109 -2.215 -1.461 1.00 95.00 110 THR A CA 1
ATOM 776 C C . THR A 1 110 ? 1.232 -1.449 -0.470 1.00 95.00 110 THR A C 1
ATOM 778 O O . THR A 1 110 ? 1.357 -1.638 0.741 1.00 95.00 110 THR A O 1
ATOM 781 N N . ALA A 1 111 ? 0.292 -0.634 -0.960 1.00 92.62 111 ALA A N 1
ATOM 782 C CA . ALA A 1 111 ? -0.653 0.083 -0.109 1.00 92.62 111 ALA A CA 1
ATOM 783 C C . ALA A 1 111 ? -1.634 -0.853 0.616 1.00 92.62 111 ALA A C 1
ATOM 785 O O . ALA A 1 111 ? -1.919 -0.645 1.799 1.00 92.62 111 ALA A O 1
ATOM 786 N N . ALA A 1 112 ? -2.126 -1.892 -0.063 1.00 91.31 112 ALA A N 1
ATOM 787 C CA . ALA A 1 112 ? -3.006 -2.902 0.517 1.00 91.31 112 ALA A CA 1
ATOM 788 C C . ALA A 1 112 ? -2.337 -3.663 1.660 1.00 91.31 112 ALA A C 1
ATOM 790 O O . ALA A 1 112 ? -2.922 -3.782 2.737 1.00 91.31 112 ALA A O 1
ATOM 791 N N . ALA A 1 113 ? -1.097 -4.105 1.460 1.00 91.94 113 ALA A N 1
ATOM 792 C CA . ALA A 1 113 ? -0.318 -4.792 2.478 1.00 91.94 113 ALA A CA 1
ATOM 793 C C . ALA A 1 113 ? -0.017 -3.880 3.675 1.00 91.94 113 ALA A C 1
ATOM 795 O O . ALA A 1 113 ? -0.273 -4.259 4.818 1.00 91.94 113 ALA A O 1
ATOM 796 N N . ALA A 1 114 ? 0.445 -2.651 3.419 1.00 90.44 114 ALA A N 1
ATOM 797 C CA . ALA A 1 114 ? 0.761 -1.688 4.470 1.00 90.44 114 ALA A CA 1
ATOM 798 C C . ALA A 1 114 ? -0.455 -1.392 5.363 1.00 90.44 114 ALA A C 1
ATOM 800 O O . ALA A 1 114 ? -0.359 -1.428 6.589 1.00 90.44 114 ALA A O 1
ATOM 801 N N . GLN A 1 115 ? -1.616 -1.135 4.751 1.00 89.25 115 GLN A N 1
ATOM 802 C CA . GLN A 1 115 ? -2.855 -0.862 5.481 1.00 89.25 115 GLN A CA 1
ATOM 803 C C . GLN A 1 115 ? -3.408 -2.101 6.187 1.00 89.25 115 GLN A C 1
ATOM 805 O O . GLN A 1 115 ? -3.860 -1.996 7.327 1.00 89.25 115 GLN A O 1
ATOM 810 N N . GLY A 1 116 ? -3.378 -3.257 5.518 1.00 88.38 116 GLY A N 1
ATOM 811 C CA . GLY A 1 116 ? -3.907 -4.508 6.051 1.00 88.38 116 GLY A CA 1
ATOM 812 C C . GLY A 1 116 ? -3.182 -4.944 7.320 1.00 88.38 116 GLY A C 1
ATOM 813 O O . GLY A 1 116 ? -3.828 -5.293 8.303 1.00 88.38 116 GLY A O 1
ATOM 814 N N . VAL A 1 117 ? -1.849 -4.855 7.329 1.00 89.19 117 VAL A N 1
ATOM 815 C CA . VAL A 1 117 ? -1.034 -5.296 8.470 1.00 89.19 117 VAL A CA 1
ATOM 816 C C . VAL A 1 117 ? -0.983 -4.244 9.583 1.00 89.19 117 VAL A C 1
ATOM 818 O O . VAL A 1 117 ? -0.974 -4.598 10.761 1.00 89.19 117 VAL A O 1
ATOM 821 N N . ALA A 1 118 ? -0.981 -2.949 9.252 1.00 87.00 118 ALA A N 1
ATOM 822 C CA . ALA A 1 118 ? -0.955 -1.903 10.274 1.00 87.00 118 ALA A CA 1
ATOM 823 C C . ALA A 1 118 ? -2.267 -1.791 11.069 1.00 87.00 118 ALA A C 1
ATOM 825 O O . ALA A 1 118 ? -2.262 -1.269 12.186 1.00 87.00 118 ALA A O 1
ATOM 826 N N . GLY A 1 119 ? -3.397 -2.232 10.499 1.00 81.00 119 GLY A N 1
ATOM 827 C CA . GLY A 1 119 ? -4.702 -2.195 11.167 1.00 81.00 119 GLY A CA 1
ATOM 828 C C . GLY A 1 119 ? -5.143 -0.782 11.573 1.00 81.00 119 GLY A C 1
ATOM 829 O O . GLY A 1 119 ? -5.871 -0.613 12.552 1.00 81.00 119 GLY A O 1
ATOM 830 N N . LEU A 1 120 ? -4.656 0.248 10.871 1.00 80.06 120 LEU A N 1
ATOM 831 C CA . LEU A 1 120 ? -5.001 1.648 11.123 1.00 80.06 120 LEU A CA 1
ATOM 832 C C . LEU A 1 120 ? -6.253 2.058 10.330 1.00 80.06 120 LEU A C 1
ATOM 834 O O . LEU A 1 120 ? -6.522 1.506 9.258 1.00 80.06 120 LEU A O 1
ATOM 838 N N . PRO A 1 121 ? -7.030 3.040 10.827 1.00 76.62 121 PRO A N 1
ATOM 839 C CA . PRO A 1 121 ? -8.165 3.576 10.085 1.00 76.62 121 PRO A CA 1
ATOM 840 C C . PRO A 1 121 ? -7.718 4.136 8.726 1.00 76.62 121 PRO A C 1
ATOM 842 O O . PRO A 1 121 ? -6.628 4.686 8.599 1.00 76.62 121 PRO A O 1
ATOM 845 N N . LYS A 1 122 ? -8.584 4.044 7.706 1.00 72.00 122 LYS A N 1
ATOM 846 C CA . LYS A 1 122 ? -8.306 4.540 6.340 1.00 72.00 122 LYS A CA 1
ATOM 847 C C . LYS A 1 122 ? -8.330 6.072 6.208 1.00 72.00 122 LYS A C 1
ATOM 849 O O . LYS A 1 122 ? -8.084 6.600 5.129 1.00 72.00 122 LYS A O 1
ATOM 854 N N . THR A 1 123 ? -8.635 6.791 7.284 1.00 74.88 123 THR A N 1
ATOM 855 C CA . THR A 1 123 ? -8.778 8.253 7.313 1.00 74.88 123 THR A CA 1
ATOM 856 C C . THR A 1 123 ? -8.004 8.859 8.481 1.00 74.88 123 THR A C 1
ATOM 858 O O . THR A 1 123 ? -7.860 8.225 9.524 1.00 74.88 123 THR A O 1
ATOM 861 N N . GLY A 1 124 ? -7.562 10.109 8.326 1.00 80.31 124 GLY A N 1
ATOM 862 C CA . GLY A 1 124 ? -6.835 10.865 9.353 1.00 80.31 124 GLY A CA 1
ATOM 863 C C . GLY A 1 124 ? -5.314 10.877 9.159 1.00 80.31 124 GLY A C 1
ATOM 864 O O . GLY A 1 124 ? -4.787 10.298 8.208 1.00 80.31 124 GLY A O 1
ATOM 865 N N . SER A 1 125 ? -4.607 11.541 10.077 1.00 83.12 125 SER A N 1
ATOM 866 C CA . SER A 1 125 ? -3.139 11.639 10.078 1.00 83.12 125 SER A CA 1
ATOM 867 C C . SER A 1 125 ? -2.401 10.287 10.039 1.00 83.12 125 SER A C 1
ATOM 869 O O . SER A 1 125 ? -1.458 10.185 9.251 1.00 83.12 125 SER A O 1
ATOM 871 N N . PRO A 1 126 ? -2.811 9.219 10.763 1.00 82.81 126 PRO A N 1
ATOM 872 C CA . PRO A 1 126 ? -2.116 7.933 10.674 1.00 82.81 126 PRO A CA 1
ATOM 873 C C . PRO A 1 126 ? -2.239 7.265 9.300 1.00 82.81 126 PRO A C 1
ATOM 875 O O . PRO A 1 126 ? -1.287 6.657 8.810 1.00 82.81 126 PRO A O 1
ATOM 878 N N . ALA A 1 127 ? -3.388 7.425 8.639 1.00 84.12 127 ALA A N 1
ATOM 879 C CA . ALA A 1 127 ? -3.602 6.915 7.288 1.00 84.12 127 ALA A CA 1
ATOM 880 C C . ALA A 1 127 ? -2.706 7.629 6.267 1.00 84.12 127 ALA A C 1
ATOM 882 O O . ALA A 1 127 ? -2.183 6.996 5.349 1.00 84.12 127 ALA A O 1
ATOM 883 N N . ALA A 1 128 ? -2.509 8.941 6.442 1.00 88.38 128 ALA A N 1
ATOM 884 C CA . ALA A 1 128 ? -1.631 9.735 5.592 1.00 88.38 128 ALA A CA 1
ATOM 885 C C . ALA A 1 128 ? -0.170 9.281 5.711 1.00 88.38 128 ALA A C 1
ATOM 887 O O . ALA A 1 128 ? 0.493 9.118 4.689 1.00 88.38 128 ALA A O 1
ATOM 888 N N . LEU A 1 129 ? 0.311 8.997 6.927 1.00 90.50 129 LEU A N 1
ATOM 889 C CA . LEU A 1 129 ? 1.679 8.516 7.123 1.00 90.50 129 LEU A CA 1
ATOM 890 C C . LEU A 1 129 ? 1.907 7.140 6.480 1.00 90.50 129 LEU A C 1
ATOM 892 O O . LEU A 1 129 ? 2.897 6.953 5.779 1.00 90.50 129 LEU A O 1
ATOM 896 N N . ILE A 1 130 ? 0.969 6.197 6.635 1.00 91.00 130 ILE A N 1
ATOM 897 C CA . ILE A 1 130 ? 1.054 4.894 5.951 1.00 91.00 130 ILE A CA 1
ATOM 898 C C . ILE A 1 130 ? 1.048 5.057 4.435 1.00 91.00 130 ILE A C 1
ATOM 900 O O . ILE A 1 130 ? 1.802 4.378 3.744 1.00 91.00 130 ILE A O 1
ATOM 904 N N . ARG A 1 131 ? 0.215 5.958 3.907 1.00 91.81 131 ARG A N 1
ATOM 905 C CA . ARG A 1 131 ? 0.169 6.250 2.472 1.00 91.81 131 ARG A CA 1
ATOM 906 C C . ARG A 1 131 ? 1.512 6.777 1.967 1.00 91.81 131 ARG A C 1
ATOM 908 O O . ARG A 1 131 ? 1.950 6.352 0.905 1.00 91.81 131 ARG A O 1
ATOM 915 N N . LEU A 1 132 ? 2.162 7.661 2.726 1.00 93.88 132 LEU A N 1
ATOM 916 C CA . LEU A 1 132 ? 3.493 8.174 2.396 1.00 93.88 132 LEU A CA 1
ATOM 917 C C . LEU A 1 132 ? 4.547 7.063 2.418 1.00 93.88 132 LEU A C 1
ATOM 919 O O . LEU A 1 132 ? 5.313 6.949 1.466 1.00 93.88 132 LEU A O 1
ATOM 923 N N . LEU A 1 133 ? 4.548 6.212 3.449 1.00 93.62 133 LEU A N 1
ATOM 924 C CA . LEU A 1 133 ? 5.473 5.077 3.539 1.00 93.62 133 LEU A CA 1
ATOM 925 C C . LEU A 1 133 ? 5.267 4.093 2.383 1.00 93.62 133 LEU A C 1
ATOM 927 O O . LEU A 1 133 ? 6.222 3.739 1.699 1.00 93.62 133 LEU A O 1
ATOM 931 N N . ALA A 1 134 ? 4.021 3.699 2.116 1.00 92.88 134 ALA A N 1
ATOM 932 C CA . ALA A 1 134 ? 3.683 2.819 1.002 1.00 92.88 134 ALA A CA 1
ATOM 933 C C . ALA A 1 134 ? 4.063 3.438 -0.352 1.00 92.88 134 ALA A C 1
ATOM 935 O O . ALA A 1 134 ? 4.605 2.742 -1.203 1.00 92.88 134 ALA A O 1
ATOM 936 N N . GLY A 1 135 ? 3.833 4.742 -0.531 1.00 93.81 135 GLY A N 1
ATOM 937 C CA . GLY A 1 135 ? 4.252 5.497 -1.712 1.00 93.81 135 GLY A CA 1
ATOM 938 C C . GLY A 1 135 ? 5.763 5.464 -1.914 1.00 93.81 135 GLY A C 1
ATOM 939 O O . GLY A 1 135 ? 6.227 5.091 -2.989 1.00 93.81 135 GLY A O 1
ATOM 940 N N . GLY A 1 136 ? 6.525 5.786 -0.868 1.00 95.44 136 GLY A N 1
ATOM 941 C CA . GLY A 1 136 ? 7.985 5.751 -0.901 1.00 95.44 136 GLY A CA 1
ATOM 942 C C . GLY A 1 136 ? 8.521 4.362 -1.241 1.00 95.44 136 GLY A C 1
ATOM 943 O O . GLY A 1 136 ? 9.332 4.224 -2.153 1.00 95.44 136 GLY A O 1
ATOM 944 N N . TYR A 1 137 ? 8.020 3.318 -0.576 1.00 96.38 137 TYR A N 1
ATOM 945 C CA . TYR A 1 137 ? 8.450 1.951 -0.862 1.00 96.38 137 TYR A CA 1
ATOM 946 C C . TYR A 1 137 ? 8.040 1.476 -2.254 1.00 96.38 137 TYR A C 1
ATOM 948 O O . TYR A 1 137 ? 8.856 0.845 -2.914 1.00 96.38 137 TYR A O 1
ATOM 956 N N . ALA A 1 138 ? 6.841 1.805 -2.740 1.00 93.94 138 ALA A N 1
ATOM 957 C CA . ALA A 1 138 ? 6.425 1.450 -4.095 1.00 93.94 138 ALA A CA 1
ATOM 958 C C . ALA A 1 138 ? 7.351 2.073 -5.154 1.00 93.94 138 ALA A C 1
ATOM 960 O O . ALA A 1 138 ? 7.783 1.379 -6.072 1.00 93.94 138 ALA A O 1
ATOM 961 N N . VAL A 1 139 ? 7.722 3.349 -4.993 1.00 94.00 139 VAL A N 1
ATOM 962 C CA . VAL A 1 139 ? 8.686 4.026 -5.879 1.00 94.00 139 VAL A CA 1
ATOM 963 C C . VAL A 1 139 ? 10.058 3.355 -5.814 1.00 94.00 139 VAL A C 1
ATOM 965 O O . VAL A 1 139 ? 10.640 3.067 -6.858 1.00 94.00 139 VAL A O 1
ATOM 968 N N . LEU A 1 140 ? 10.552 3.044 -4.611 1.00 93.19 140 LEU A N 1
ATOM 969 C CA . LEU A 1 140 ? 11.824 2.334 -4.436 1.00 93.19 140 LEU A CA 1
ATOM 970 C C . LEU A 1 140 ? 11.800 0.933 -5.060 1.00 93.19 140 LEU A C 1
ATOM 972 O O . LEU A 1 140 ? 12.785 0.529 -5.668 1.00 93.19 140 LEU A O 1
ATOM 976 N N . GLY A 1 141 ? 10.686 0.206 -4.954 1.00 91.50 141 GLY A N 1
ATOM 977 C CA . GLY A 1 141 ? 10.506 -1.101 -5.585 1.00 91.50 141 GLY A CA 1
ATOM 978 C C . GLY A 1 141 ? 10.542 -1.021 -7.111 1.00 91.50 141 GLY A C 1
ATOM 979 O O . GLY A 1 141 ? 11.230 -1.805 -7.758 1.00 91.50 141 GLY A O 1
ATOM 980 N N . VAL A 1 142 ? 9.871 -0.029 -7.699 1.00 89.12 142 VAL A N 1
ATOM 981 C CA . VAL A 1 142 ? 9.916 0.208 -9.151 1.00 89.12 142 VAL A CA 1
ATOM 982 C C . VAL A 1 142 ? 11.325 0.601 -9.605 1.00 89.12 142 VAL A C 1
ATOM 984 O O . VAL A 1 142 ? 11.824 0.050 -10.584 1.00 89.12 142 VAL A O 1
ATOM 987 N N . ALA A 1 143 ? 12.001 1.485 -8.865 1.00 88.94 143 ALA A N 1
ATOM 988 C CA . ALA A 1 143 ? 13.387 1.862 -9.145 1.00 88.94 143 ALA A CA 1
ATOM 989 C C . ALA A 1 143 ? 14.324 0.646 -9.067 1.00 88.94 143 ALA A C 1
ATOM 991 O O . ALA A 1 143 ? 15.181 0.462 -9.927 1.00 88.94 143 ALA A O 1
ATOM 992 N N . PHE A 1 144 ? 14.120 -0.221 -8.072 1.00 88.19 144 PHE A N 1
ATOM 993 C CA . PHE A 1 144 ? 14.845 -1.480 -7.938 1.00 88.19 144 PHE A CA 1
ATOM 994 C C . PHE A 1 144 ? 14.642 -2.394 -9.155 1.00 88.19 144 PHE A C 1
ATOM 996 O O . PHE A 1 144 ? 15.615 -2.959 -9.648 1.00 88.19 144 PHE A O 1
ATOM 1003 N N . GLY A 1 145 ? 13.424 -2.476 -9.700 1.00 85.75 145 GLY A N 1
ATOM 1004 C CA . GLY A 1 145 ? 13.152 -3.204 -10.944 1.00 85.75 145 GLY A CA 1
ATOM 1005 C C . GLY A 1 145 ? 13.962 -2.689 -12.140 1.00 85.75 145 GLY A C 1
ATOM 1006 O O . GLY A 1 145 ? 14.578 -3.480 -12.851 1.00 85.75 145 GLY A O 1
ATOM 1007 N N . PHE A 1 146 ? 14.052 -1.367 -12.320 1.00 84.62 146 PHE A N 1
ATOM 1008 C CA . PHE A 1 146 ? 14.879 -0.769 -13.378 1.00 84.62 146 PHE A CA 1
ATOM 1009 C C . PHE A 1 146 ? 16.375 -1.053 -13.215 1.00 84.62 146 PHE A C 1
ATOM 1011 O O . PHE A 1 146 ? 17.072 -1.284 -14.208 1.00 84.62 146 PHE A O 1
ATOM 1018 N N . VAL A 1 147 ? 16.864 -1.053 -11.971 1.00 86.31 147 VAL A N 1
ATOM 1019 C CA . VAL A 1 147 ? 18.255 -1.403 -11.654 1.00 86.31 147 VAL A CA 1
ATOM 1020 C C . VAL A 1 147 ? 18.542 -2.869 -11.985 1.00 86.31 147 VAL A C 1
ATOM 1022 O O . VAL A 1 147 ? 19.590 -3.160 -12.561 1.00 86.31 147 VAL A O 1
ATOM 1025 N N . LEU A 1 148 ? 17.624 -3.790 -11.664 1.00 85.69 148 LEU A N 1
ATOM 1026 C CA . LEU A 1 148 ? 17.770 -5.216 -11.988 1.00 85.69 148 LEU A CA 1
ATOM 1027 C C . LEU A 1 148 ? 17.849 -5.467 -13.496 1.00 85.69 148 LEU A C 1
ATOM 1029 O O . LEU A 1 148 ? 18.692 -6.246 -13.936 1.00 85.69 148 LEU A O 1
ATOM 1033 N N . GLU A 1 149 ? 17.047 -4.746 -14.278 1.00 82.94 149 GLU A N 1
ATOM 1034 C CA . GLU A 1 149 ? 17.072 -4.794 -15.746 1.00 82.94 149 GLU A CA 1
ATOM 1035 C C . GLU A 1 149 ? 18.334 -4.135 -16.347 1.00 82.94 149 GLU A C 1
ATOM 1037 O O . GLU A 1 149 ? 18.530 -4.121 -17.559 1.00 82.94 149 GLU A O 1
ATOM 1042 N N . ARG A 1 150 ? 19.224 -3.574 -15.509 1.00 77.69 150 ARG A N 1
ATOM 1043 C CA . ARG A 1 150 ? 20.416 -2.797 -15.908 1.00 77.69 150 ARG A CA 1
ATOM 1044 C C . ARG A 1 150 ? 20.094 -1.611 -16.819 1.00 77.69 150 ARG A C 1
ATOM 1046 O O . ARG A 1 150 ? 20.949 -1.145 -17.573 1.00 77.69 150 ARG A O 1
ATOM 1053 N N . SER A 1 151 ? 18.871 -1.099 -16.740 1.00 64.12 151 SER A N 1
ATOM 1054 C CA . SER A 1 151 ? 18.464 0.070 -17.509 1.00 64.12 151 SER A CA 1
ATOM 1055 C C . SER A 1 151 ? 19.132 1.328 -16.938 1.00 64.12 151 SER A C 1
ATOM 1057 O O . SER A 1 151 ? 19.077 1.591 -15.738 1.00 64.12 151 SER A O 1
ATOM 1059 N N . ALA A 1 152 ? 19.782 2.129 -17.788 1.00 55.50 152 ALA A N 1
ATOM 1060 C CA . ALA A 1 152 ? 20.415 3.390 -17.376 1.00 55.50 152 ALA A CA 1
ATOM 1061 C C . ALA A 1 152 ? 19.390 4.511 -17.096 1.00 55.50 152 ALA A C 1
ATOM 1063 O O . ALA A 1 152 ? 19.747 5.599 -16.647 1.00 55.50 152 ALA A O 1
ATOM 1064 N N . GLU A 1 153 ? 18.105 4.253 -17.348 1.00 61.78 153 GLU A N 1
ATOM 1065 C CA . GLU A 1 153 ? 17.035 5.252 -17.330 1.00 61.78 153 GLU A CA 1
ATOM 1066 C C . GLU A 1 153 ? 16.379 5.459 -15.960 1.00 61.78 153 GLU A C 1
ATOM 1068 O O . GLU A 1 153 ? 15.399 6.193 -15.863 1.00 61.78 153 GLU A O 1
ATOM 1073 N N . VAL A 1 154 ? 16.933 4.905 -14.876 1.00 59.97 154 VAL A N 1
ATOM 1074 C CA . VAL A 1 154 ? 16.377 5.019 -13.509 1.00 59.97 154 VAL A CA 1
ATOM 1075 C C . VAL A 1 154 ? 16.034 6.471 -13.123 1.00 59.97 154 VAL A C 1
ATOM 1077 O O . VAL A 1 154 ? 15.070 6.694 -12.392 1.00 59.97 154 VAL A O 1
ATOM 1080 N N . LEU A 1 155 ? 16.779 7.454 -13.651 1.00 63.94 155 LEU A N 1
ATOM 1081 C CA . LEU A 1 155 ? 16.618 8.894 -13.394 1.00 63.94 155 LEU A CA 1
ATOM 1082 C C . LEU A 1 155 ? 16.297 9.734 -14.653 1.00 63.94 155 LEU A C 1
ATOM 1084 O O . LEU A 1 155 ? 16.300 10.962 -14.587 1.00 63.94 155 LEU A O 1
ATOM 1088 N N . GLY A 1 156 ? 16.058 9.105 -15.809 1.00 63.41 156 GLY A N 1
ATOM 1089 C CA . GLY A 1 156 ? 15.750 9.811 -17.057 1.00 63.41 156 GLY A CA 1
ATOM 1090 C C . GLY A 1 156 ? 14.333 10.399 -17.084 1.00 63.41 156 GLY A C 1
ATOM 1091 O O . GLY A 1 156 ? 13.427 9.905 -16.424 1.00 63.41 156 GLY A O 1
ATOM 1092 N N . ALA A 1 157 ? 14.081 11.427 -17.902 1.00 62.72 157 ALA A N 1
ATOM 1093 C CA . ALA A 1 157 ? 12.733 12.005 -18.038 1.00 62.72 157 ALA A CA 1
ATOM 1094 C C . ALA A 1 157 ? 11.669 10.968 -18.475 1.00 62.72 157 ALA A C 1
ATOM 1096 O O . ALA A 1 157 ? 10.500 11.077 -18.104 1.00 62.72 157 ALA A O 1
ATOM 1097 N N . ALA A 1 158 ? 12.085 9.930 -19.209 1.00 66.88 158 ALA A N 1
ATOM 1098 C CA . ALA A 1 158 ? 11.238 8.820 -19.638 1.00 66.88 158 ALA A CA 1
ATOM 1099 C C . ALA A 1 158 ? 10.828 7.859 -18.501 1.00 66.88 158 ALA A C 1
ATOM 1101 O O . ALA A 1 158 ? 9.865 7.114 -18.672 1.00 66.88 158 ALA A O 1
ATOM 1102 N N . SER A 1 159 ? 11.484 7.897 -17.333 1.00 67.94 159 SER A N 1
ATOM 1103 C CA . SER A 1 159 ? 11.145 7.049 -16.178 1.00 67.94 159 SER A CA 1
ATOM 1104 C C . SER A 1 159 ? 10.216 7.715 -15.167 1.00 67.94 159 SER A C 1
ATOM 1106 O O . SER A 1 159 ? 9.746 7.062 -14.241 1.00 67.94 159 SER A O 1
ATOM 1108 N N . VAL A 1 160 ? 9.843 8.982 -15.362 1.00 77.75 160 VAL A N 1
ATOM 1109 C CA . VAL A 1 160 ? 8.833 9.649 -14.522 1.00 77.75 160 VAL A CA 1
ATOM 1110 C C . VAL A 1 160 ? 7.465 8.935 -14.557 1.00 77.75 160 VAL A C 1
ATOM 1112 O O . VAL A 1 160 ? 6.889 8.710 -13.488 1.00 77.75 160 VAL A O 1
ATOM 1115 N N . PRO A 1 161 ? 6.926 8.523 -15.724 1.00 85.00 161 PRO A N 1
ATOM 1116 C CA . PRO A 1 161 ? 5.616 7.878 -15.802 1.00 85.00 161 PRO A CA 1
ATOM 1117 C C . PRO A 1 161 ? 5.419 6.610 -14.941 1.00 85.00 161 PRO A C 1
ATOM 1119 O O . PRO A 1 161 ? 4.390 6.536 -14.265 1.00 85.00 161 PRO A O 1
ATOM 1122 N N . PRO A 1 162 ? 6.336 5.621 -14.897 1.00 84.44 162 PRO A N 1
ATOM 1123 C CA . PRO A 1 162 ? 6.166 4.427 -14.062 1.00 84.44 162 PRO A CA 1
ATOM 1124 C C . PRO A 1 162 ? 6.156 4.748 -12.559 1.00 84.44 162 PRO A C 1
ATOM 1126 O O . PRO A 1 162 ? 5.366 4.163 -11.816 1.00 84.44 162 PRO A O 1
ATOM 1129 N N . TYR A 1 163 ? 6.942 5.727 -12.098 1.00 89.38 163 TYR A N 1
ATOM 1130 C CA . TYR A 1 163 ? 6.874 6.180 -10.703 1.00 89.38 163 TYR A CA 1
ATOM 1131 C C . TYR A 1 163 ? 5.536 6.852 -10.385 1.00 89.38 163 TYR A C 1
ATOM 1133 O O . TYR A 1 163 ? 4.930 6.576 -9.347 1.00 89.38 163 TYR A O 1
ATOM 1141 N N . VAL A 1 164 ? 5.032 7.690 -11.298 1.00 90.88 164 VAL A N 1
ATOM 1142 C CA . VAL A 1 164 ? 3.709 8.317 -11.163 1.00 90.88 164 VAL A CA 1
ATOM 1143 C C . VAL A 1 164 ? 2.612 7.255 -11.114 1.00 90.88 164 VAL A C 1
ATOM 1145 O O . VAL A 1 164 ? 1.732 7.332 -10.258 1.00 90.88 164 VAL A O 1
ATOM 1148 N N . ALA A 1 165 ? 2.679 6.235 -11.971 1.00 91.19 165 ALA A N 1
ATOM 1149 C CA . ALA A 1 165 ? 1.726 5.130 -11.977 1.00 91.19 165 ALA A CA 1
ATOM 1150 C C . ALA A 1 165 ? 1.707 4.378 -10.633 1.00 91.19 165 ALA A C 1
ATOM 1152 O O . ALA A 1 165 ? 0.631 4.125 -10.088 1.00 91.19 165 ALA A O 1
ATOM 1153 N N . ALA A 1 166 ? 2.873 4.099 -10.046 1.00 91.81 166 ALA A N 1
ATOM 1154 C CA . ALA A 1 166 ? 2.961 3.475 -8.725 1.00 91.81 166 ALA A CA 1
ATOM 1155 C C . ALA A 1 166 ? 2.332 4.336 -7.620 1.00 91.81 166 ALA A C 1
ATOM 1157 O O . ALA A 1 166 ? 1.532 3.845 -6.819 1.00 91.81 166 ALA A O 1
ATOM 1158 N N . VAL A 1 167 ? 2.620 5.640 -7.610 1.00 94.00 167 VAL A N 1
ATOM 1159 C CA . VAL A 1 167 ? 2.014 6.577 -6.652 1.00 94.00 167 VAL A CA 1
ATOM 1160 C C . VAL A 1 167 ? 0.498 6.652 -6.841 1.00 94.00 167 VAL A C 1
ATOM 1162 O O . VAL A 1 167 ? -0.238 6.626 -5.854 1.00 94.00 167 VAL A O 1
ATOM 1165 N N . LEU A 1 168 ? 0.004 6.685 -8.081 1.00 93.62 168 LEU A N 1
ATOM 1166 C CA . LEU A 1 168 ? -1.431 6.667 -8.372 1.00 93.62 168 LEU A CA 1
ATOM 1167 C C . LEU A 1 168 ? -2.105 5.396 -7.850 1.00 93.62 168 LEU A C 1
ATOM 1169 O O . LEU A 1 168 ? -3.188 5.493 -7.276 1.00 93.62 168 LEU A O 1
ATOM 1173 N N . GLY A 1 169 ? -1.463 4.233 -7.984 1.00 91.75 169 GLY A N 1
ATOM 1174 C CA . GLY A 1 169 ? -1.951 2.975 -7.415 1.00 91.75 169 GLY A CA 1
ATOM 1175 C C . GLY A 1 169 ? -2.094 3.043 -5.894 1.00 91.75 169 GLY A C 1
ATOM 1176 O O . GLY A 1 169 ? -3.157 2.731 -5.348 1.00 91.75 169 GLY A O 1
ATOM 1177 N N . VAL A 1 170 ? -1.064 3.555 -5.211 1.00 93.25 170 VAL A N 1
ATOM 1178 C CA . VAL A 1 170 ? -1.098 3.784 -3.757 1.00 93.25 170 VAL A CA 1
ATOM 1179 C C . VAL A 1 170 ? -2.233 4.731 -3.390 1.00 93.25 170 VAL A C 1
ATOM 1181 O O . VAL A 1 170 ? -3.027 4.435 -2.494 1.00 93.25 170 VAL A O 1
ATOM 1184 N N . VAL A 1 171 ? -2.339 5.873 -4.071 1.00 91.75 171 VAL A N 1
ATOM 1185 C CA . VAL A 1 171 ? -3.368 6.877 -3.793 1.00 91.75 171 VAL A CA 1
ATOM 1186 C C . VAL A 1 171 ? -4.752 6.284 -4.007 1.00 91.75 171 VAL A C 1
ATOM 1188 O O . VAL A 1 171 ? -5.562 6.345 -3.088 1.00 91.75 171 VAL A O 1
ATOM 1191 N N . LEU A 1 172 ? -5.020 5.658 -5.149 1.00 91.06 172 LEU A N 1
ATOM 1192 C CA . LEU A 1 172 ? -6.340 5.124 -5.463 1.00 91.06 172 LEU A CA 1
ATOM 1193 C C . LEU A 1 172 ? -6.806 4.104 -4.419 1.00 91.06 172 LEU A C 1
ATOM 1195 O O . LEU A 1 172 ? -7.931 4.203 -3.934 1.00 91.06 172 LEU A O 1
ATOM 1199 N N . TRP A 1 173 ? -5.928 3.186 -4.009 1.00 88.75 173 TRP A N 1
ATOM 1200 C CA . TRP A 1 173 ? -6.253 2.175 -3.002 1.00 88.75 173 TRP A CA 1
ATOM 1201 C C . TRP A 1 173 ? -6.618 2.768 -1.631 1.00 88.75 173 TRP A C 1
ATOM 1203 O O . TRP A 1 173 ? -7.499 2.286 -0.915 1.00 88.75 173 TRP A O 1
ATOM 1213 N N . THR A 1 174 ? -5.917 3.831 -1.250 1.00 83.56 174 THR A N 1
ATOM 1214 C CA . THR A 1 174 ? -6.009 4.445 0.078 1.00 83.56 174 THR A CA 1
ATOM 1215 C C . THR A 1 174 ? -7.062 5.555 0.170 1.00 83.56 174 THR A C 1
ATOM 1217 O O . THR A 1 174 ? -7.272 6.098 1.255 1.00 83.56 174 THR A O 1
ATOM 1220 N N . LEU A 1 175 ? -7.738 5.913 -0.930 1.00 82.69 175 LEU A N 1
ATOM 1221 C CA . LEU A 1 175 ? -8.843 6.871 -0.898 1.00 82.69 175 LEU A CA 1
ATOM 1222 C C . LEU A 1 175 ? -10.058 6.277 -0.159 1.00 82.69 175 LEU A C 1
ATOM 1224 O O . LEU A 1 175 ? -10.460 5.145 -0.438 1.00 82.69 175 LEU A O 1
ATOM 1228 N N . PRO A 1 176 ? -10.679 7.024 0.772 1.00 70.81 176 PRO A N 1
ATOM 1229 C CA . PRO A 1 176 ? -11.923 6.590 1.389 1.00 70.81 176 PRO A CA 1
ATOM 1230 C C . PRO A 1 176 ? -13.052 6.552 0.341 1.00 70.81 176 PRO A C 1
ATOM 1232 O O . PRO A 1 176 ? -13.102 7.419 -0.537 1.00 70.81 176 PRO A O 1
ATOM 1235 N N . PRO A 1 177 ? -13.985 5.585 0.426 1.00 65.94 177 PRO A N 1
ATOM 1236 C CA . PRO A 1 177 ? -15.132 5.536 -0.474 1.00 65.94 177 PRO A CA 1
ATOM 1237 C C . PRO A 1 177 ? -15.961 6.820 -0.327 1.00 65.94 177 PRO A C 1
ATOM 1239 O O . PRO A 1 177 ? -16.302 7.227 0.785 1.00 65.94 177 PRO A O 1
ATOM 1242 N N . SER A 1 178 ? -16.268 7.486 -1.444 1.00 59.50 178 SER A N 1
ATOM 1243 C CA . SER A 1 178 ? -17.002 8.755 -1.411 1.00 59.50 178 SER A CA 1
ATOM 1244 C C . SER A 1 178 ? -18.407 8.569 -0.812 1.00 59.50 178 SER A C 1
ATOM 1246 O O . SER A 1 178 ? -19.194 7.748 -1.278 1.00 59.50 178 SER A O 1
ATOM 1248 N N . SER A 1 179 ? -18.750 9.354 0.212 1.00 53.09 179 SER A N 1
ATOM 1249 C CA . SER A 1 179 ? -20.024 9.287 0.954 1.00 53.09 179 SER A CA 1
ATOM 1250 C C . SER A 1 179 ? -21.217 9.916 0.218 1.00 53.09 179 SER A C 1
ATOM 1252 O O . SER A 1 179 ? -22.248 10.231 0.818 1.00 53.09 179 SER A O 1
ATOM 1254 N N . ARG A 1 180 ? -21.113 10.114 -1.103 1.00 49.91 180 ARG A N 1
ATOM 1255 C CA . ARG A 1 180 ? -22.055 10.932 -1.885 1.00 49.91 180 ARG A CA 1
ATOM 1256 C C . ARG A 1 180 ? -23.473 10.330 -1.985 1.00 49.91 180 ARG A C 1
ATOM 1258 O O . ARG A 1 180 ? -24.379 11.020 -2.431 1.00 49.91 180 ARG A O 1
ATOM 1265 N N . ARG A 1 181 ? -23.690 9.093 -1.516 1.00 48.75 181 ARG A N 1
ATOM 1266 C CA . ARG A 1 181 ? -24.988 8.389 -1.537 1.00 48.75 181 ARG A CA 1
ATOM 1267 C C . ARG A 1 181 ? -25.865 8.570 -0.293 1.00 48.75 181 ARG A C 1
ATOM 1269 O O . ARG A 1 181 ? -27.016 8.179 -0.328 1.00 48.75 181 ARG A O 1
ATOM 1276 N N . GLN A 1 182 ? -25.359 9.151 0.798 1.00 47.50 182 GLN A N 1
ATOM 1277 C CA . GLN A 1 182 ? -26.100 9.177 2.073 1.00 47.50 182 GLN A CA 1
ATOM 1278 C C . GLN A 1 182 ? -26.898 10.473 2.309 1.00 47.50 182 GLN A C 1
ATOM 1280 O O . GLN A 1 182 ? -27.784 10.511 3.155 1.00 47.50 182 GLN A O 1
ATOM 1285 N N . LYS A 1 183 ? -26.613 11.548 1.558 1.00 44.72 183 LYS A N 1
ATOM 1286 C CA . LYS A 1 183 ? -27.346 12.827 1.664 1.00 44.72 183 LYS A CA 1
ATOM 1287 C C . LYS A 1 183 ? -28.618 12.893 0.809 1.00 44.72 183 LYS A C 1
ATOM 1289 O O . LYS A 1 183 ? -29.452 13.752 1.082 1.00 44.72 183 LYS A O 1
ATOM 1294 N N . SER A 1 184 ? -28.775 12.034 -0.201 1.00 49.34 184 SER A N 1
ATOM 1295 C CA . SER A 1 184 ? -30.001 11.980 -1.014 1.00 49.34 184 SER A CA 1
ATOM 1296 C C . SER A 1 184 ? -31.159 11.334 -0.256 1.00 49.34 184 SER A C 1
ATOM 1298 O O . SER A 1 184 ? -32.273 11.841 -0.320 1.00 49.34 184 SER A O 1
ATOM 1300 N N . ASP A 1 185 ? -30.882 10.299 0.538 1.00 51.19 185 ASP A N 1
ATOM 1301 C CA . ASP A 1 185 ? -31.926 9.545 1.245 1.00 51.19 185 ASP A CA 1
ATOM 1302 C C . ASP A 1 185 ? -32.486 10.322 2.446 1.00 51.19 185 ASP A C 1
ATOM 1304 O O . ASP A 1 185 ? -33.666 10.220 2.762 1.00 51.19 185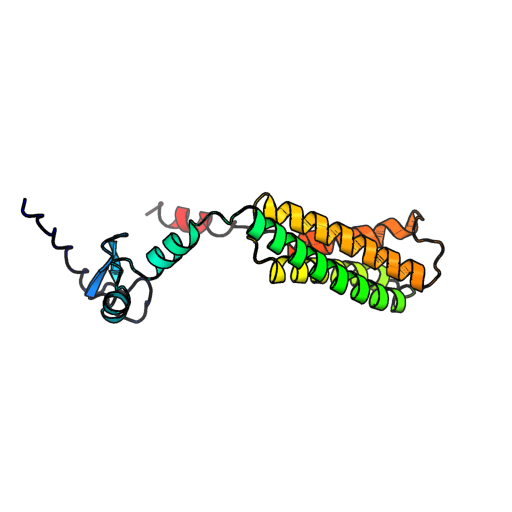 ASP A O 1
ATOM 1308 N N . VAL A 1 186 ? -31.673 11.184 3.072 1.00 53.31 186 VAL A N 1
ATOM 1309 C CA . VAL A 1 186 ? -32.124 12.048 4.180 1.00 53.31 186 VAL A CA 1
ATOM 1310 C C . VAL A 1 186 ? -33.008 13.200 3.686 1.00 53.31 186 VAL A C 1
ATOM 1312 O O . VAL A 1 186 ? -33.909 13.614 4.404 1.00 53.31 186 VAL A O 1
ATOM 1315 N N . LYS A 1 187 ? -32.796 13.701 2.460 1.00 47.19 187 LYS A N 1
ATOM 1316 C CA . LYS A 1 187 ? -33.667 14.737 1.874 1.00 47.19 187 LYS A CA 1
ATOM 1317 C C . LYS A 1 187 ? -34.989 14.181 1.348 1.00 47.19 187 LYS A C 1
ATOM 1319 O O . LYS A 1 187 ? -35.974 14.908 1.356 1.00 47.19 187 LYS A O 1
ATOM 1324 N N . ALA A 1 188 ? -35.015 12.921 0.913 1.00 51.88 188 ALA A N 1
ATOM 1325 C CA . ALA A 1 188 ? -36.242 12.270 0.459 1.00 51.88 188 ALA A CA 1
ATOM 1326 C C . ALA A 1 188 ? -37.234 12.004 1.608 1.00 51.88 188 ALA A C 1
ATOM 1328 O O . ALA A 1 188 ? -38.429 11.948 1.368 1.00 51.88 188 ALA A O 1
ATOM 1329 N N . TRP A 1 189 ? -36.751 11.890 2.850 1.00 46.62 189 TRP A N 1
ATOM 1330 C CA . TRP A 1 189 ? -37.577 11.639 4.041 1.00 46.62 189 TRP A CA 1
ATOM 1331 C C . TRP A 1 189 ? -38.020 12.898 4.801 1.00 46.62 189 TRP A C 1
ATOM 1333 O O . TRP A 1 189 ? -38.778 12.796 5.757 1.00 46.62 189 TRP A O 1
ATOM 1343 N N . SER A 1 190 ? -37.529 14.082 4.424 1.00 52.94 190 SER A N 1
ATOM 1344 C CA . SER A 1 190 ? -37.862 15.352 5.090 1.00 52.94 190 SER A CA 1
ATOM 1345 C C . SER A 1 190 ? -38.809 16.236 4.272 1.00 52.94 190 SER A C 1
ATOM 1347 O O . SER A 1 190 ? -38.919 17.426 4.557 1.00 52.94 190 SER A O 1
ATOM 1349 N N . ALA A 1 191 ? -39.398 15.691 3.207 1.00 52.25 191 ALA A N 1
ATOM 1350 C CA . ALA A 1 191 ? -40.284 16.402 2.286 1.00 52.25 191 ALA A CA 1
ATOM 1351 C C . ALA A 1 191 ? -41.718 15.833 2.266 1.00 52.25 191 ALA A C 1
ATOM 1353 O O . ALA A 1 191 ? -42.488 16.204 1.383 1.00 52.25 191 ALA A O 1
ATOM 1354 N N . GLU A 1 192 ? -42.065 14.972 3.228 1.00 42.69 192 GLU A N 1
ATOM 1355 C CA . GLU A 1 192 ? -43.423 14.453 3.456 1.00 42.69 192 GLU A CA 1
ATOM 1356 C C . GLU A 1 192 ? -43.948 14.890 4.826 1.00 42.69 192 GLU A C 1
ATOM 1358 O O . GLU A 1 192 ? -43.158 14.852 5.801 1.00 42.69 192 GLU A O 1
#

Radius of gyration: 25.38 Å; chains: 1; bounding box: 66×30×73 Å

Foldseek 3Di:
DDPDPPPADFDDPPDAAPVGRVAHFGHAQPVPRGGHHPVQVVVCPPRGGPVVVVVVVVPPPDDPVLLVVLQVQLLVQLLVLLQVLLQVLLVCCPPPVSLQVSLLVSLQNSLVRSCVRSVDDLDDDSVVVSLVSSLVSSLVSVLSSCVVNVHPCSPPPVNPRSSVSSSVSSVVNSDDDDPVPPVVVVVVVVPD

Sequence (192 aa):
MTSSAASTPPAADGTRCAVHPVRRAVDRCPVCNRPRCAADAQEATGGGCAVCQRRDTGTEQPSGVALVERYVRGALAAYAVALLGGVVAAQYVGAAVFAYLTPFVVGVLTAAAAQGVAGLPKTGSPAALIRLLAGGYAVLGVAFGFVLERSAEVLGAASVPPYVAAVLGVVLWTLPPSSRRQKSDVKAWSAE

pLDDT: mean 78.01, std 15.7, range [36.53, 96.38]

Secondary structure (DSSP, 8-state):
-------PPPPPTTPBPSS-TTSBP-EE-TTT--EE-HHHHHH-TTSS-HHHHHHHTT-----HHHHHHHHHHHHHHHHHHHHHHHHHHHTTTTSTTHHHHHHHHHHHHHHHHHHHHHT--SSSHHHHHHHHHHHHHHHHHHHHHHH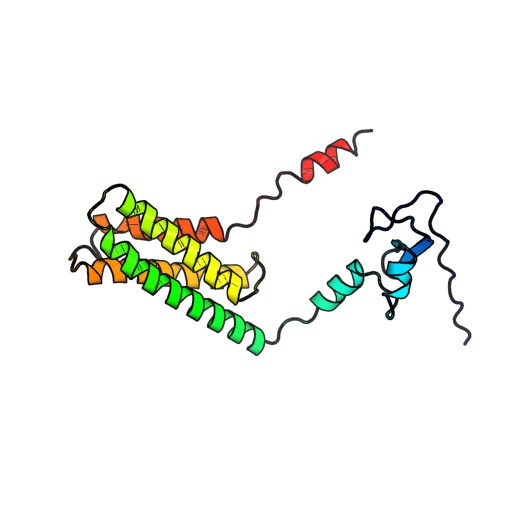HTT-GGGGSGGGHHHHHHHHHHHHHHHSPPP-TTHHHHHHHTS--